Protein AF-A0A916XHM0-F1 (afdb_monomer_lite)

pLDDT: mean 79.59, std 16.49, range [25.75, 98.25]

Secondary structure (DSSP, 8-state):
----B---TTGGGSHHHHHHH-S---TT-TT------B-HHHHHHHHHHHHTT-------TTGGGT-TT-SSHHHHHHHHHHHHHHT-GGG---GGGS-EEEEEETHHHHHHHHHHHHHHHH-TTS-EEEEEEES----HHHHHHHHTTSTTTTHHHHHHHHHHHH-HHHHHHHHHHB-HHHHHHHHHHTTSTHHHHHHHTTT--GGGTBSS-----TT------

Organism: NCBI:txid1755582

InterPro domains:
  IPR005152 Lipase, secreted [PF03583] (40-203)
  IPR005152 Lipase, secreted [PTHR34853] (12-202)
  IPR029058 Alpha/Beta hydrolase fold [G3DSA:3.40.50.1820] (3-158)

Radius of gyration: 18.82 Å; chains: 1; bounding box: 56×32×46 Å

Foldseek 3Di:
DAEDDKDDLDPCSFPVNCVVPPQDDDPVCVLDLRSVDPCVVRVVVCVVCVVVVHDDFHFRLCPPQRLFPHAQSSLVRVLVSLQVVQPPPVVPHPHQCGEDEAEYEDSSLQSQVNVVVCCVPPPVSHNYDYYYYYDHDDDVPVVCVVLAQALQNLVNLVVQLNVCSVDVPSVVVQVVFFDPVLVVLNVSSSGHMDVRSSVVQGRPHVCVTTNDDPDDDPVDPDDDD

Structure (mmCIF, N/CA/C/O backbone):
data_AF-A0A916XHM0-F1
#
_entry.id   AF-A0A916XHM0-F1
#
loop_
_atom_site.group_PDB
_atom_site.id
_atom_site.type_symbol
_atom_site.label_atom_id
_atom_site.label_alt_id
_atom_site.label_comp_id
_atom_site.label_asym_id
_atom_site.label_entity_id
_atom_site.label_seq_id
_atom_site.pdbx_PDB_ins_code
_atom_site.Cartn_x
_atom_site.Cartn_y
_atom_site.Cartn_z
_atom_site.occupancy
_atom_site.B_iso_or_equiv
_atom_site.auth_seq_id
_atom_site.auth_comp_id
_atom_site.auth_asym_id
_atom_site.auth_atom_id
_atom_site.pdbx_PDB_model_num
ATOM 1 N N . MET A 1 1 ? -12.155 -5.151 8.652 1.00 25.75 1 MET A N 1
ATOM 2 C CA . MET A 1 1 ? -11.827 -5.977 7.468 1.00 25.75 1 MET A CA 1
ATOM 3 C C . MET A 1 1 ? -11.293 -5.031 6.404 1.00 25.75 1 MET A C 1
ATOM 5 O O . MET A 1 1 ? -12.079 -4.267 5.860 1.00 25.75 1 MET A O 1
ATOM 9 N N . TRP A 1 2 ? -9.975 -5.001 6.197 1.00 29.70 2 TRP A N 1
ATOM 10 C CA . TRP A 1 2 ? -9.321 -4.185 5.163 1.00 29.70 2 TRP A CA 1
ATOM 11 C C . TRP A 1 2 ? -8.961 -5.059 3.961 1.00 29.70 2 TRP A C 1
ATOM 13 O O . TRP A 1 2 ? -8.650 -6.227 4.135 1.00 29.70 2 TRP A O 1
ATOM 23 N N . PHE A 1 3 ? -9.035 -4.530 2.748 1.00 30.45 3 PHE A N 1
ATOM 24 C CA . PHE A 1 3 ? -8.270 -5.001 1.593 1.00 30.45 3 PHE A CA 1
ATOM 25 C C . PHE A 1 3 ? -7.936 -3.755 0.772 1.00 30.45 3 PHE A C 1
ATOM 27 O O . PHE A 1 3 ? -8.752 -2.836 0.708 1.00 30.45 3 PHE A O 1
ATOM 34 N N . GLU A 1 4 ? -6.729 -3.706 0.213 1.00 39.34 4 GLU A N 1
ATOM 35 C CA . GLU A 1 4 ? -6.215 -2.589 -0.581 1.00 39.34 4 GLU A CA 1
ATOM 36 C C . GLU A 1 4 ? -5.655 -3.117 -1.893 1.00 39.34 4 GLU A C 1
ATOM 38 O O . GLU A 1 4 ? -4.849 -4.045 -1.865 1.00 39.34 4 GLU A O 1
ATOM 43 N N . THR A 1 5 ? -5.935 -2.424 -2.992 1.00 31.98 5 THR A N 1
ATOM 44 C CA . THR A 1 5 ? -4.930 -2.070 -3.993 1.00 31.98 5 THR A CA 1
ATOM 45 C C . THR A 1 5 ? -5.344 -0.764 -4.665 1.00 31.98 5 THR A C 1
ATOM 47 O O . THR A 1 5 ? -6.334 -0.717 -5.369 1.00 31.98 5 THR A O 1
ATOM 50 N N . ASN A 1 6 ? -4.584 0.310 -4.473 1.00 38.28 6 ASN A N 1
ATOM 51 C CA . ASN A 1 6 ? -4.325 1.274 -5.540 1.00 38.28 6 ASN A CA 1
ATOM 52 C C . ASN A 1 6 ? -3.018 1.974 -5.180 1.00 38.28 6 ASN A C 1
ATOM 54 O O . ASN A 1 6 ? -2.948 2.808 -4.278 1.00 38.28 6 ASN A O 1
ATOM 58 N N . THR A 1 7 ? -1.943 1.573 -5.850 1.00 42.94 7 THR A N 1
ATOM 59 C CA . THR A 1 7 ? -0.723 2.366 -5.828 1.00 42.94 7 THR A CA 1
ATOM 60 C C . THR A 1 7 ? -1.006 3.603 -6.665 1.00 42.94 7 THR A C 1
ATOM 62 O O . THR A 1 7 ? -1.478 3.439 -7.793 1.00 42.94 7 THR A O 1
ATOM 65 N N . GLU A 1 8 ? -0.721 4.813 -6.151 1.00 52.03 8 GLU A N 1
ATOM 66 C CA . GLU A 1 8 ? 0.375 5.617 -6.712 1.00 52.03 8 GLU A CA 1
ATOM 67 C C . GLU A 1 8 ? 0.543 7.094 -6.367 1.00 52.03 8 GLU A C 1
ATOM 69 O O . GLU A 1 8 ? -0.411 7.800 -6.094 1.00 52.03 8 GLU A O 1
ATOM 74 N N . SER A 1 9 ? 1.809 7.498 -6.566 1.00 48.88 9 SER A N 1
ATOM 75 C CA . SER A 1 9 ? 2.442 8.657 -7.233 1.00 48.88 9 SER A CA 1
ATOM 76 C C . SER A 1 9 ? 1.716 9.997 -7.480 1.00 48.88 9 SER A C 1
ATOM 78 O O . SER A 1 9 ? 2.380 11.015 -7.680 1.00 48.88 9 SER A O 1
ATOM 80 N N . THR A 1 10 ? 0.386 10.050 -7.416 1.00 56.78 10 THR A N 1
ATOM 81 C CA . THR A 1 10 ? -0.441 11.261 -7.483 1.00 56.78 10 THR A CA 1
ATOM 82 C C . THR A 1 10 ? -1.685 11.063 -6.606 1.00 56.78 10 THR A C 1
ATOM 84 O O . THR A 1 10 ? -2.255 9.977 -6.591 1.00 56.78 10 THR A O 1
ATOM 87 N N . ARG A 1 11 ? -2.178 12.105 -5.906 1.00 66.31 11 ARG A N 1
ATOM 88 C CA . ARG A 1 11 ? -3.365 12.014 -5.008 1.00 66.31 11 ARG A CA 1
ATOM 89 C C . ARG A 1 11 ? -4.581 11.303 -5.619 1.00 66.31 11 ARG A C 1
ATOM 91 O O . ARG A 1 11 ? -5.431 10.821 -4.882 1.00 66.31 11 ARG A O 1
ATOM 98 N N . ILE A 1 12 ? -4.681 11.266 -6.945 1.00 72.88 12 ILE A N 1
ATOM 99 C CA . ILE A 1 12 ? -5.798 10.658 -7.662 1.00 72.88 12 ILE A CA 1
ATOM 100 C C . ILE A 1 12 ? -5.777 9.121 -7.674 1.00 72.88 12 ILE A C 1
ATOM 102 O O . ILE A 1 12 ? -6.799 8.512 -7.973 1.00 72.88 12 ILE A O 1
ATOM 106 N N . CYS A 1 13 ? -4.654 8.489 -7.324 1.00 73.94 13 CYS A N 1
ATOM 107 C CA . CYS A 1 13 ? -4.560 7.037 -7.180 1.00 73.94 13 CYS A CA 1
ATOM 108 C C . CYS A 1 13 ? -4.855 6.567 -5.744 1.00 73.94 13 CYS A C 1
ATOM 110 O O . CYS A 1 13 ? -4.922 5.369 -5.498 1.00 73.94 13 CYS A O 1
ATOM 112 N N . ALA A 1 14 ? -5.042 7.476 -4.782 1.00 75.44 14 ALA A N 1
ATOM 113 C CA . ALA A 1 14 ? -5.310 7.104 -3.396 1.00 75.44 14 ALA A CA 1
ATOM 114 C C . ALA A 1 14 ? -6.662 6.367 -3.250 1.00 75.44 14 ALA A C 1
ATOM 116 O O . ALA A 1 14 ? -7.631 6.726 -3.942 1.00 75.44 14 ALA A O 1
ATOM 117 N N . PRO A 1 15 ? -6.770 5.373 -2.342 1.00 75.12 15 PRO A N 1
ATOM 118 C CA . PRO A 1 15 ? -8.048 4.773 -1.961 1.00 75.12 15 PRO A CA 1
ATOM 119 C C . PRO A 1 15 ? -9.131 5.812 -1.652 1.00 75.12 15 PRO A C 1
ATOM 121 O O . PRO A 1 15 ? -10.230 5.729 -2.203 1.00 75.12 15 PRO A O 1
ATOM 124 N N . THR A 1 16 ? -8.818 6.836 -0.854 1.00 77.19 16 THR A N 1
ATOM 125 C CA . THR A 1 16 ? -9.768 7.909 -0.508 1.00 77.19 16 THR A CA 1
ATOM 126 C C . THR A 1 16 ? -10.314 8.648 -1.733 1.00 77.19 16 THR A C 1
ATOM 128 O O . THR A 1 16 ? -11.519 8.887 -1.822 1.00 77.19 16 THR A O 1
ATOM 131 N N . TYR A 1 17 ? -9.463 8.966 -2.713 1.00 78.12 17 TYR A N 1
ATOM 132 C CA . TYR A 1 17 ? -9.883 9.617 -3.956 1.00 78.12 17 TYR A CA 1
ATOM 133 C C . TYR A 1 17 ? -10.751 8.687 -4.812 1.00 78.12 17 TYR A C 1
ATOM 135 O O . TYR A 1 17 ? -11.816 9.087 -5.287 1.00 78.12 17 TYR A O 1
ATOM 143 N N . SER A 1 18 ? -10.325 7.430 -4.960 1.00 75.44 18 SER A N 1
ATOM 144 C CA . SER A 1 18 ? -11.017 6.416 -5.766 1.00 75.44 18 SER A CA 1
ATOM 145 C C . SER A 1 18 ? -12.416 6.096 -5.224 1.00 75.44 18 SER A C 1
ATOM 147 O O . SER A 1 18 ? -13.342 5.862 -5.998 1.00 75.44 18 SER A O 1
ATOM 149 N N . LEU A 1 19 ? -12.602 6.119 -3.900 1.00 76.81 19 LEU A N 1
ATOM 150 C CA . LEU A 1 19 ? -13.902 5.884 -3.258 1.00 76.81 19 LEU A CA 1
ATOM 151 C C . LEU A 1 19 ? -14.922 6.996 -3.540 1.00 76.81 19 LEU A C 1
ATOM 153 O O . LEU A 1 19 ? -16.116 6.718 -3.625 1.00 76.81 19 LEU A O 1
ATOM 157 N N . VAL A 1 20 ? -14.469 8.244 -3.687 1.00 79.06 20 VAL A N 1
ATOM 158 C CA . VAL A 1 20 ? -15.349 9.405 -3.910 1.00 79.06 20 VAL A CA 1
ATOM 159 C C . VAL A 1 20 ? -15.586 9.659 -5.397 1.00 79.06 20 VAL A C 1
ATOM 161 O O . VAL A 1 20 ? -16.698 9.997 -5.800 1.00 79.06 20 VAL A O 1
ATOM 164 N N . HIS A 1 21 ? -14.549 9.503 -6.219 1.00 75.19 21 HIS A N 1
ATOM 165 C CA . HIS A 1 21 ? -14.575 9.874 -7.635 1.00 75.19 21 HIS A CA 1
ATOM 166 C C . HIS A 1 21 ? -14.701 8.675 -8.587 1.00 75.19 21 HIS A C 1
ATOM 168 O O . HIS A 1 21 ? -14.853 8.869 -9.794 1.00 75.19 21 HIS A O 1
ATOM 174 N N . GLY A 1 22 ? -14.678 7.445 -8.067 1.00 69.56 22 GLY A N 1
ATOM 175 C CA . GLY A 1 22 ? -14.666 6.225 -8.870 1.00 69.56 22 GLY A CA 1
ATOM 176 C C . GLY A 1 22 ? -13.335 6.032 -9.597 1.00 69.56 22 GLY A C 1
ATOM 177 O O . GLY A 1 22 ? -12.289 6.480 -9.133 1.00 69.56 22 GLY A O 1
ATOM 178 N N . ALA A 1 23 ? -13.374 5.357 -10.749 1.00 64.75 23 ALA A N 1
ATOM 179 C CA . ALA A 1 23 ? -12.231 5.252 -11.651 1.00 64.75 23 ALA A CA 1
ATOM 180 C C . ALA A 1 23 ? -12.266 6.417 -12.659 1.00 64.75 23 ALA A C 1
ATOM 182 O O . ALA A 1 23 ? -12.976 6.308 -13.665 1.00 64.75 23 ALA A O 1
ATOM 183 N N . PRO A 1 24 ? -11.558 7.542 -12.431 1.00 61.56 24 PRO A N 1
ATOM 184 C CA . PRO A 1 24 ? -11.460 8.588 -13.437 1.00 61.56 24 PRO A CA 1
ATOM 185 C C . PRO A 1 24 ? -10.756 8.030 -14.677 1.00 61.56 24 PRO A C 1
ATOM 187 O O . PRO A 1 24 ? -9.584 7.657 -14.640 1.00 61.56 24 PRO A O 1
ATOM 190 N N . ILE A 1 25 ? -11.489 7.977 -15.784 1.00 63.44 25 ILE A N 1
ATOM 191 C CA . ILE A 1 25 ? -10.909 7.986 -17.121 1.00 63.44 25 ILE A CA 1
ATOM 192 C C . ILE A 1 25 ? -11.066 9.427 -17.586 1.00 63.44 25 ILE A C 1
ATOM 194 O O . ILE A 1 25 ? -12.192 9.871 -17.806 1.00 63.44 25 ILE A O 1
ATOM 198 N N . ASP A 1 26 ? -9.963 10.169 -17.689 1.00 62.22 26 ASP A N 1
ATOM 199 C CA . ASP A 1 26 ? -9.984 11.499 -18.291 1.00 62.22 26 ASP A CA 1
ATOM 200 C C . ASP A 1 26 ? -9.780 11.370 -19.811 1.00 62.22 26 ASP A C 1
ATOM 202 O O . ASP A 1 26 ? -8.660 11.112 -20.259 1.00 62.22 26 ASP A O 1
ATOM 206 N N . PRO A 1 27 ? -10.828 11.549 -20.637 1.00 58.12 27 PRO A N 1
ATOM 207 C CA . PRO A 1 27 ? -10.687 11.487 -22.087 1.00 58.12 27 PRO A CA 1
ATOM 208 C C . PRO A 1 27 ? -9.811 12.619 -22.657 1.00 58.12 27 PRO A C 1
ATOM 210 O O . PRO A 1 27 ? -9.356 12.501 -23.794 1.00 58.12 27 PRO A O 1
ATOM 213 N N . ALA A 1 28 ? -9.560 13.697 -21.901 1.00 60.88 28 ALA A N 1
ATOM 214 C CA . ALA A 1 28 ? -8.657 14.783 -22.287 1.00 60.88 28 ALA A CA 1
ATOM 215 C C . ALA A 1 28 ? -7.182 14.493 -21.950 1.00 60.88 28 ALA A C 1
ATOM 217 O O . ALA A 1 28 ? -6.296 15.138 -22.514 1.00 60.88 28 ALA A O 1
ATOM 218 N N . SER A 1 29 ? -6.909 13.494 -21.102 1.00 61.12 29 SER A N 1
ATOM 219 C CA . SER A 1 29 ? -5.564 12.995 -20.800 1.00 61.12 29 SER A CA 1
ATOM 220 C C . SER A 1 29 ? -5.451 11.506 -21.161 1.00 61.12 29 SER A C 1
ATOM 222 O O . SER A 1 29 ? -5.401 10.642 -20.283 1.00 61.12 29 SER A O 1
ATOM 224 N N . PRO A 1 30 ? -5.377 11.158 -22.463 1.00 58.47 30 PRO A N 1
ATOM 225 C CA . PRO A 1 30 ? -5.302 9.762 -22.911 1.00 58.47 30 PRO A CA 1
ATOM 226 C C . PRO A 1 30 ? -4.034 9.028 -22.438 1.00 58.47 30 PRO A C 1
ATOM 228 O O . PRO A 1 30 ? -3.965 7.806 -22.529 1.00 58.47 30 PRO A O 1
ATOM 231 N N . ALA A 1 31 ? -3.040 9.762 -21.925 1.00 60.56 31 ALA A N 1
ATOM 232 C CA . ALA A 1 31 ? -1.839 9.215 -21.301 1.00 60.56 31 ALA A CA 1
ATOM 233 C C . ALA A 1 31 ? -2.019 8.870 -19.806 1.00 60.56 31 ALA A C 1
ATOM 235 O O . ALA A 1 31 ? -1.080 8.359 -19.207 1.00 60.56 31 ALA A O 1
ATOM 236 N N . GLY A 1 32 ? -3.189 9.114 -19.200 1.00 63.78 32 GLY A N 1
ATOM 237 C CA . GLY A 1 32 ? -3.493 8.785 -17.802 1.00 63.78 32 GLY A CA 1
ATOM 238 C C . GLY A 1 32 ? -3.488 9.986 -16.834 1.00 63.78 32 GLY A C 1
ATOM 239 O O . GLY A 1 32 ? -3.445 11.134 -17.287 1.00 63.78 32 GLY A O 1
ATOM 240 N N . PRO A 1 33 ? -3.559 9.738 -15.508 1.00 62.66 33 PRO A N 1
ATOM 241 C CA . PRO A 1 33 ? -3.445 8.419 -14.887 1.00 62.66 33 PRO A CA 1
ATOM 242 C C . PRO A 1 33 ? -4.719 7.582 -15.046 1.00 62.66 33 PRO A C 1
ATOM 244 O O . PRO A 1 33 ? -5.810 8.008 -14.673 1.00 62.66 33 PRO A O 1
ATOM 247 N N . LEU A 1 34 ? -4.586 6.374 -15.591 1.00 65.31 34 LEU A N 1
ATOM 248 C CA . LEU A 1 34 ? -5.649 5.378 -15.587 1.00 65.31 34 LEU A CA 1
ATOM 249 C C . LEU A 1 34 ? -5.635 4.704 -14.222 1.00 65.31 34 LEU A C 1
ATOM 251 O O . LEU A 1 34 ? -4.819 3.827 -13.954 1.00 65.31 34 LEU A O 1
ATOM 255 N N . THR A 1 35 ? -6.556 5.122 -13.360 1.00 60.28 35 THR A N 1
ATOM 256 C CA . THR A 1 35 ? -6.685 4.557 -12.012 1.00 60.28 35 THR A CA 1
ATOM 257 C C . THR A 1 35 ? -6.965 3.062 -12.027 1.00 60.28 35 THR A C 1
ATOM 259 O O . THR A 1 35 ? -6.532 2.401 -11.092 1.00 60.28 35 THR A O 1
ATOM 262 N N . PHE A 1 36 ? -7.649 2.549 -13.074 1.00 56.56 36 PHE A N 1
ATOM 263 C CA . PHE A 1 36 ? -8.092 1.148 -13.223 1.00 56.56 36 PHE A CA 1
ATOM 264 C C . PHE A 1 36 ? -8.372 0.543 -11.867 1.00 56.56 36 PHE A C 1
ATOM 266 O O . PHE A 1 36 ? -7.663 -0.329 -11.369 1.00 56.56 36 PHE A O 1
ATOM 273 N N . ALA A 1 37 ? -9.348 1.169 -11.234 1.00 53.88 37 ALA A N 1
ATOM 274 C CA . ALA A 1 37 ? -9.455 1.087 -9.816 1.00 53.88 37 ALA A CA 1
ATOM 275 C C . ALA A 1 37 ? -9.699 -0.395 -9.456 1.00 53.88 37 ALA A C 1
ATOM 277 O O . ALA A 1 37 ? -10.629 -1.030 -9.967 1.00 53.88 37 ALA A O 1
ATOM 278 N N . VAL A 1 38 ? -8.902 -0.908 -8.522 1.00 56.66 38 VAL A N 1
ATOM 279 C CA . VAL A 1 38 ? -9.285 -2.058 -7.706 1.00 56.66 38 VAL A CA 1
ATOM 280 C C . VAL A 1 38 ? -9.932 -1.516 -6.416 1.00 56.66 38 VAL A C 1
ATOM 282 O O . VAL A 1 38 ? -9.305 -1.469 -5.372 1.00 56.66 38 VAL A O 1
ATOM 285 N N . PRO A 1 39 ? -11.144 -0.926 -6.479 1.00 63.34 39 PRO A N 1
ATOM 286 C CA . PRO A 1 39 ? -11.974 -0.790 -5.305 1.00 63.34 39 PRO A CA 1
ATOM 287 C C . PRO A 1 39 ? -13.230 -1.625 -5.469 1.00 63.34 39 PRO A C 1
ATOM 289 O O . PRO A 1 39 ? -14.004 -1.694 -4.534 1.00 63.34 39 PRO A O 1
ATOM 292 N N . ALA A 1 40 ? -13.494 -2.264 -6.615 1.00 66.44 40 ALA A N 1
ATOM 293 C CA . ALA A 1 40 ? -14.686 -3.101 -6.741 1.00 66.44 40 ALA A CA 1
ATOM 294 C C . ALA A 1 40 ? -14.652 -4.264 -5.732 1.00 66.44 40 ALA A C 1
ATOM 296 O O . ALA A 1 40 ? -15.642 -4.505 -5.046 1.00 66.44 40 ALA A O 1
ATOM 297 N N . ALA A 1 41 ? -13.506 -4.936 -5.581 1.00 72.94 41 ALA A N 1
ATOM 298 C CA . ALA A 1 41 ? -13.352 -6.016 -4.609 1.00 72.94 41 ALA A CA 1
ATOM 299 C C . ALA A 1 41 ? -13.338 -5.486 -3.161 1.00 72.94 41 ALA A C 1
ATOM 301 O O . ALA A 1 41 ? -13.956 -6.062 -2.267 1.00 72.94 41 ALA A O 1
ATOM 302 N N . GLU A 1 42 ? -12.693 -4.349 -2.939 1.00 74.19 42 GLU A N 1
ATOM 303 C CA . GLU A 1 42 ? -12.485 -3.698 -1.651 1.00 74.19 42 GLU A CA 1
ATOM 304 C C . GLU A 1 42 ? -13.789 -3.093 -1.131 1.00 74.19 42 GLU A C 1
ATOM 306 O O . GLU A 1 42 ? -14.116 -3.255 0.039 1.00 74.19 42 GLU A O 1
ATOM 311 N N . VAL A 1 43 ? -14.588 -2.478 -2.006 1.00 77.88 43 VAL A N 1
ATOM 312 C CA . VAL A 1 43 ? -15.945 -1.997 -1.720 1.00 77.88 43 VAL A CA 1
ATOM 313 C C . VAL A 1 43 ? -16.866 -3.174 -1.436 1.00 77.88 43 VAL A C 1
ATOM 315 O O . VAL A 1 43 ? -17.660 -3.089 -0.504 1.00 77.88 43 VAL A O 1
ATOM 318 N N . MET A 1 44 ? -16.759 -4.288 -2.170 1.00 81.25 44 MET A N 1
ATOM 319 C CA . MET A 1 44 ? -17.540 -5.493 -1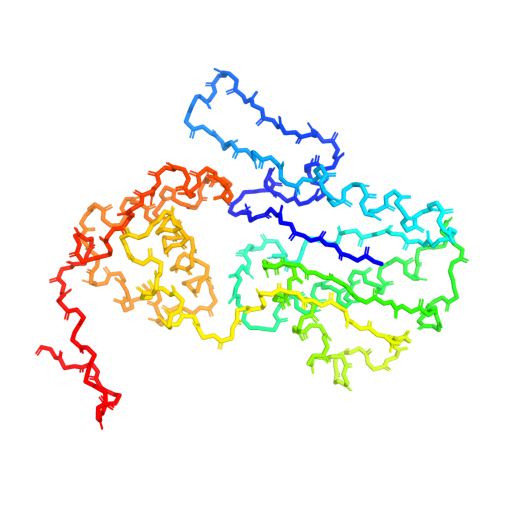.858 1.00 81.25 44 MET A CA 1
ATOM 320 C C . MET A 1 44 ? -17.221 -6.031 -0.459 1.00 81.25 44 MET A C 1
ATOM 322 O O . MET A 1 44 ? -18.136 -6.408 0.274 1.00 81.25 44 MET A O 1
ATOM 326 N N . LEU A 1 45 ? -15.950 -6.035 -0.058 1.00 80.00 45 LEU A N 1
ATOM 327 C CA . LEU A 1 45 ? -15.557 -6.476 1.279 1.00 80.00 45 LEU A CA 1
ATOM 328 C C . LEU A 1 45 ? -15.884 -5.460 2.371 1.00 80.00 45 LEU A C 1
ATOM 330 O O . LEU A 1 45 ? -16.331 -5.851 3.449 1.00 80.00 45 LEU A O 1
ATOM 334 N N . ALA A 1 46 ? -15.737 -4.168 2.093 1.00 83.62 46 ALA A N 1
ATOM 335 C CA . ALA A 1 46 ? -16.181 -3.112 2.988 1.00 83.62 46 ALA A CA 1
ATOM 336 C C . ALA A 1 46 ? -17.694 -3.201 3.221 1.00 83.62 46 ALA A C 1
ATOM 338 O O . ALA A 1 46 ? -18.146 -3.174 4.361 1.00 83.62 46 ALA A O 1
ATOM 339 N N . ALA A 1 47 ? -18.474 -3.408 2.158 1.00 87.00 47 ALA A N 1
ATOM 340 C CA . ALA A 1 47 ? -19.911 -3.620 2.243 1.00 87.00 47 ALA A CA 1
ATOM 341 C C . ALA A 1 47 ? -20.264 -4.879 3.047 1.00 87.00 47 ALA A C 1
ATOM 343 O O . ALA A 1 47 ? -21.229 -4.855 3.805 1.00 87.00 47 ALA A O 1
ATOM 344 N N . ALA A 1 48 ? -19.487 -5.962 2.928 1.00 88.00 48 ALA A N 1
ATOM 345 C CA . ALA A 1 48 ? -19.671 -7.151 3.757 1.00 88.00 48 ALA A CA 1
ATOM 346 C C . ALA A 1 48 ? -19.422 -6.850 5.246 1.00 88.00 48 ALA A C 1
ATOM 348 O O . ALA A 1 48 ? -20.273 -7.166 6.071 1.00 88.00 48 ALA A O 1
ATOM 349 N N . GLY A 1 49 ? -18.322 -6.167 5.579 1.00 86.75 49 GLY A N 1
ATOM 350 C CA . GLY A 1 49 ? -18.024 -5.765 6.957 1.00 86.75 49 GLY A CA 1
ATOM 351 C C . GLY A 1 49 ? -19.082 -4.834 7.558 1.00 86.75 49 GLY A C 1
ATOM 352 O O . GLY A 1 49 ? -19.485 -5.022 8.704 1.00 86.75 49 GLY A O 1
ATOM 353 N N . LEU A 1 50 ? -19.582 -3.878 6.768 1.00 90.12 50 LEU A N 1
ATOM 354 C CA . LEU A 1 50 ? -20.681 -2.991 7.163 1.00 90.12 50 LEU A CA 1
ATOM 355 C C . LEU A 1 50 ? -21.995 -3.764 7.357 1.00 90.12 50 LEU A C 1
ATOM 357 O O . LEU A 1 50 ? -22.724 -3.515 8.315 1.00 90.12 50 LEU A O 1
ATOM 361 N N . ARG A 1 51 ? -22.300 -4.724 6.473 1.00 92.94 51 ARG A N 1
ATOM 362 C CA . ARG A 1 51 ? -23.494 -5.581 6.576 1.00 92.94 51 ARG A CA 1
ATOM 363 C C . ARG A 1 51 ? -23.482 -6.438 7.840 1.00 92.94 51 ARG A C 1
ATOM 365 O O . ARG A 1 51 ? -24.543 -6.663 8.416 1.00 92.94 51 ARG A O 1
ATOM 372 N N . ASP A 1 52 ? -22.307 -6.873 8.276 1.00 89.88 52 ASP A N 1
ATOM 373 C CA . ASP A 1 52 ? -22.132 -7.660 9.499 1.00 89.88 52 ASP A CA 1
ATOM 374 C C . ASP A 1 52 ? -22.139 -6.781 10.772 1.00 89.88 52 ASP A C 1
ATOM 376 O O . ASP A 1 52 ? -21.928 -7.277 11.878 1.00 89.88 52 ASP A O 1
ATOM 380 N N . GLY A 1 53 ? -22.414 -5.475 10.634 1.00 88.94 53 GLY A N 1
ATOM 381 C CA . GLY A 1 53 ? -22.545 -4.523 11.740 1.00 88.94 53 GLY A CA 1
ATOM 382 C C . GLY A 1 53 ? -21.223 -3.921 12.219 1.00 88.94 53 GLY A C 1
ATOM 383 O O . GLY A 1 53 ? -21.195 -3.276 13.264 1.00 88.94 53 GLY A O 1
ATOM 384 N N . GLY A 1 54 ? -20.128 -4.138 11.487 1.00 88.50 54 GLY A N 1
ATOM 385 C CA . GLY A 1 54 ? -18.820 -3.568 11.798 1.00 88.50 54 GLY A CA 1
ATOM 386 C C . GLY A 1 54 ? -18.606 -2.181 11.191 1.00 88.50 54 GLY A C 1
ATOM 387 O O . GLY A 1 54 ? -19.289 -1.778 10.252 1.00 88.50 54 GLY A O 1
ATOM 388 N N . SER A 1 55 ? -17.587 -1.477 11.685 1.00 90.94 55 SER A N 1
ATOM 389 C CA . SER A 1 55 ? -17.093 -0.234 11.080 1.00 90.94 55 SER A CA 1
ATOM 390 C C . SER A 1 55 ? -15.942 -0.511 10.112 1.00 90.94 55 SER A C 1
ATOM 392 O O . SER A 1 55 ? -15.096 -1.378 10.353 1.00 90.94 55 SER A O 1
ATOM 394 N N . VAL A 1 56 ? -15.912 0.242 9.009 1.00 88.19 56 VAL A N 1
ATOM 395 C CA . VAL A 1 56 ? -14.914 0.148 7.934 1.00 88.19 56 VAL A CA 1
ATOM 396 C C . VAL A 1 56 ? -14.395 1.564 7.596 1.00 88.19 56 VAL A C 1
ATOM 398 O O . VAL A 1 56 ? -15.092 2.552 7.761 1.00 88.19 56 VAL A O 1
ATOM 401 N N . ALA A 1 57 ? -13.142 1.657 7.185 1.00 86.81 57 ALA A N 1
ATOM 402 C CA . ALA A 1 57 ? -12.206 2.779 7.176 1.00 86.81 57 ALA A CA 1
ATOM 403 C C . ALA A 1 57 ? -10.904 2.443 6.416 1.00 86.81 57 ALA A C 1
ATOM 405 O O . ALA A 1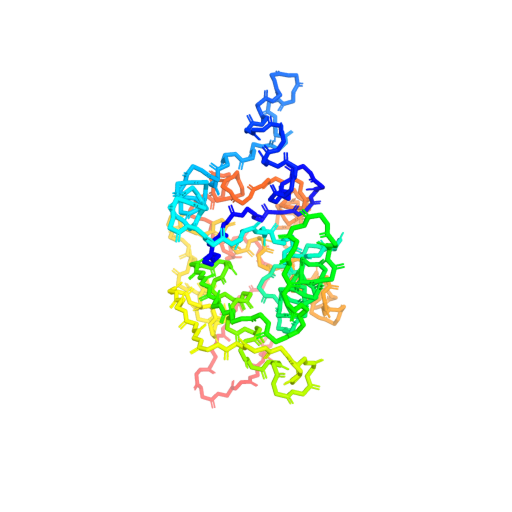 57 ? -9.930 1.979 6.989 1.00 86.81 57 ALA A O 1
ATOM 406 N N . LEU A 1 58 ? -10.889 2.638 5.108 1.00 83.88 58 LEU A N 1
ATOM 407 C CA . LEU A 1 58 ? -9.779 2.236 4.245 1.00 83.88 58 LEU A CA 1
ATOM 408 C C . LEU A 1 58 ? -8.723 3.360 4.246 1.00 83.88 58 LEU A C 1
ATOM 410 O O . LEU A 1 58 ? -8.975 4.380 3.600 1.00 83.88 58 LEU A O 1
ATOM 414 N N . PRO A 1 59 ? -7.608 3.258 4.999 1.00 80.69 59 PRO A N 1
ATOM 415 C CA . PRO A 1 59 ? -6.629 4.334 5.058 1.00 80.69 59 PRO A CA 1
ATOM 416 C C . PRO A 1 59 ? -5.784 4.365 3.781 1.00 80.69 59 PRO A C 1
ATOM 418 O O . PRO A 1 59 ? -5.559 3.346 3.136 1.00 80.69 59 PRO A O 1
ATOM 421 N N . ASP A 1 60 ? -5.240 5.531 3.447 1.00 82.31 60 ASP A N 1
ATOM 422 C CA . ASP A 1 60 ? -4.224 5.638 2.402 1.00 82.31 60 ASP A CA 1
ATOM 423 C C . ASP A 1 60 ? -2.865 5.175 2.971 1.00 82.31 60 ASP A C 1
ATOM 425 O O . ASP A 1 60 ? -2.050 5.994 3.400 1.00 82.31 60 ASP A O 1
ATOM 429 N N . HIS A 1 61 ? -2.607 3.861 3.017 1.00 75.75 61 HIS A N 1
ATOM 430 C CA . HIS A 1 61 ? -1.380 3.282 3.604 1.00 75.75 61 HIS A CA 1
ATOM 431 C C . HIS A 1 61 ? -0.073 3.771 2.957 1.00 75.75 61 HIS A C 1
ATOM 433 O O . HIS A 1 61 ? 0.962 3.832 3.616 1.00 75.75 61 HIS A O 1
ATOM 439 N N . GLY A 1 62 ? -0.103 4.171 1.681 1.00 71.75 62 GLY A N 1
ATOM 440 C CA . GLY A 1 62 ? 1.034 4.823 1.021 1.00 71.75 62 GLY A CA 1
ATOM 441 C C . GLY A 1 62 ? 1.399 6.186 1.631 1.00 71.75 62 GLY A C 1
ATOM 442 O O . GLY A 1 62 ? 2.473 6.719 1.338 1.00 71.75 62 GLY A O 1
ATOM 443 N N . SER A 1 63 ? 0.542 6.736 2.500 1.00 66.19 63 SER A N 1
ATOM 444 C CA . SER A 1 63 ? 0.630 8.081 3.068 1.00 66.19 63 SER A CA 1
ATOM 445 C C . SER A 1 63 ? 0.735 9.163 1.978 1.00 66.19 63 SER A C 1
ATOM 447 O O . SER A 1 63 ? 0.505 8.917 0.798 1.00 66.19 63 SER A O 1
ATOM 449 N N . LEU A 1 64 ? 1.088 10.393 2.357 1.00 64.25 64 LEU A N 1
ATOM 450 C CA . LEU A 1 64 ? 1.162 11.545 1.448 1.00 64.25 64 LEU A CA 1
ATOM 451 C C . LEU A 1 64 ? 2.291 11.459 0.407 1.00 64.25 64 LEU A C 1
ATOM 453 O O . LEU A 1 64 ? 2.310 12.260 -0.524 1.00 64.25 64 LEU A O 1
ATOM 457 N N . ASN A 1 65 ? 3.241 10.539 0.593 1.00 67.81 65 ASN A N 1
ATOM 458 C CA . ASN A 1 65 ? 4.455 10.433 -0.218 1.00 67.81 65 ASN A CA 1
ATOM 459 C C . ASN A 1 65 ? 4.517 9.140 -1.049 1.00 67.81 65 ASN A C 1
ATOM 461 O O . ASN A 1 65 ? 5.542 8.876 -1.673 1.00 67.81 65 ASN A O 1
ATOM 465 N N . ASP A 1 66 ? 3.457 8.332 -1.076 1.00 66.75 66 ASP A N 1
ATOM 466 C CA . ASP A 1 66 ? 3.347 7.068 -1.824 1.00 66.75 66 ASP A CA 1
ATOM 467 C C . ASP A 1 66 ? 4.500 6.091 -1.551 1.00 66.75 66 ASP A C 1
ATOM 469 O O . ASP A 1 66 ? 5.227 5.640 -2.446 1.00 66.75 66 ASP A O 1
ATOM 473 N N . ARG A 1 67 ? 4.653 5.769 -0.271 1.00 71.75 67 ARG A N 1
ATOM 474 C CA . ARG A 1 67 ? 5.618 4.820 0.288 1.00 71.75 67 ARG A CA 1
ATOM 475 C C . ARG A 1 67 ? 5.179 3.369 0.076 1.00 71.75 67 ARG A C 1
ATOM 477 O O . ARG A 1 67 ? 4.971 2.603 1.010 1.00 71.75 67 ARG A O 1
ATOM 484 N N . PHE A 1 68 ? 4.963 3.010 -1.185 1.00 70.31 68 PHE A N 1
ATOM 485 C CA . PHE A 1 68 ? 4.554 1.664 -1.583 1.00 70.31 68 PHE A CA 1
ATOM 486 C C . PHE A 1 68 ? 5.716 0.666 -1.444 1.00 70.31 68 PHE A C 1
ATOM 488 O O . PHE A 1 68 ? 6.836 0.974 -1.837 1.00 70.31 68 PHE A O 1
ATOM 495 N N . LEU A 1 69 ? 5.447 -0.530 -0.906 1.00 72.88 69 LEU A N 1
ATOM 496 C CA . LEU A 1 69 ? 6.445 -1.587 -0.646 1.00 72.88 69 LEU A CA 1
ATOM 497 C C . LEU A 1 69 ? 7.602 -1.189 0.282 1.00 72.88 69 LEU A C 1
ATOM 499 O O . LEU A 1 69 ? 8.600 -1.906 0.347 1.00 72.88 69 LEU A O 1
ATOM 503 N N . THR A 1 70 ? 7.501 -0.071 1.004 1.00 76.69 70 THR A N 1
ATOM 504 C CA . THR A 1 70 ? 8.560 0.329 1.931 1.00 76.69 70 THR A CA 1
ATOM 505 C C . THR A 1 70 ? 8.293 -0.219 3.333 1.00 76.69 70 THR A C 1
ATOM 507 O O . THR A 1 70 ? 7.134 -0.389 3.729 1.00 76.69 70 THR A O 1
ATOM 510 N N . PRO A 1 71 ? 9.352 -0.573 4.080 1.00 81.38 71 PRO A N 1
ATOM 511 C CA . PRO A 1 71 ? 9.197 -1.163 5.398 1.00 81.38 71 PRO A CA 1
ATOM 512 C C . PRO A 1 71 ? 8.787 -0.097 6.407 1.00 81.38 71 PRO A C 1
ATOM 514 O O . PRO A 1 71 ? 9.397 0.965 6.404 1.00 81.38 71 PRO A O 1
ATOM 517 N N . HIS A 1 72 ? 7.846 -0.408 7.303 1.00 88.38 72 HIS A N 1
ATOM 518 C CA . HIS A 1 72 ? 7.336 0.411 8.420 1.00 88.38 72 HIS A CA 1
ATOM 519 C C . HIS A 1 72 ? 6.215 1.439 8.117 1.00 88.38 72 HIS A C 1
ATOM 521 O O . HIS A 1 72 ? 5.117 1.241 8.646 1.00 88.38 72 HIS A O 1
ATOM 527 N N . PRO A 1 73 ? 6.378 2.516 7.305 1.00 87.31 73 PRO A N 1
ATOM 528 C CA . PRO A 1 73 ? 5.349 3.547 7.136 1.00 87.31 73 PRO A CA 1
ATOM 529 C C . PRO A 1 73 ? 3.952 3.052 6.747 1.00 87.31 73 PRO A C 1
ATOM 531 O O . PRO A 1 73 ? 2.996 3.594 7.303 1.00 87.31 73 PRO A O 1
ATOM 534 N N . PRO A 1 74 ? 3.787 2.032 5.879 1.00 86.44 74 PRO A N 1
ATOM 535 C CA . PRO A 1 74 ? 2.466 1.464 5.616 1.00 86.44 74 PRO A CA 1
ATOM 536 C C . PRO A 1 74 ? 1.778 0.911 6.870 1.00 86.44 74 PRO A C 1
ATOM 538 O O . PRO A 1 74 ? 0.572 1.083 7.041 1.00 86.44 74 PRO A O 1
ATOM 541 N N . GLY A 1 75 ? 2.548 0.303 7.778 1.00 91.00 75 GLY A N 1
ATOM 542 C CA . GLY A 1 75 ? 2.052 -0.173 9.067 1.00 91.00 75 GLY A CA 1
ATOM 543 C C . GLY A 1 75 ? 1.603 0.974 9.970 1.00 91.00 75 GLY A C 1
ATOM 544 O O . GLY A 1 75 ? 0.499 0.931 10.509 1.00 91.00 75 GLY A O 1
ATOM 545 N N . TYR A 1 76 ? 2.402 2.040 10.074 1.00 92.31 76 TYR A N 1
ATOM 546 C CA . TYR A 1 76 ? 2.031 3.234 10.846 1.00 92.31 76 TYR A CA 1
ATOM 547 C C . TYR A 1 76 ? 0.765 3.894 10.311 1.00 92.31 76 TYR A C 1
ATOM 549 O O . TYR A 1 76 ? -0.142 4.189 11.082 1.00 92.31 76 TYR A O 1
ATOM 557 N N . ALA A 1 77 ? 0.661 4.057 8.991 1.00 88.94 77 ALA A N 1
ATOM 558 C CA . ALA A 1 77 ? -0.521 4.629 8.360 1.00 88.94 77 ALA A CA 1
ATOM 559 C C . ALA A 1 77 ? -1.785 3.794 8.635 1.00 88.94 77 ALA A C 1
ATOM 561 O O . ALA A 1 77 ? -2.847 4.355 8.908 1.00 88.94 77 ALA A O 1
ATOM 562 N N . ALA A 1 78 ? -1.677 2.462 8.622 1.00 90.56 78 ALA A N 1
ATOM 563 C CA . ALA A 1 78 ? -2.787 1.580 8.966 1.00 90.56 78 ALA A CA 1
ATOM 564 C C . ALA A 1 78 ? -3.191 1.690 10.451 1.00 90.56 78 ALA A C 1
ATOM 566 O O . ALA A 1 78 ? -4.380 1.805 10.759 1.00 90.56 78 ALA A O 1
ATOM 567 N N . LEU A 1 79 ? -2.221 1.695 11.373 1.00 94.50 79 LEU A N 1
ATOM 568 C CA . LEU A 1 79 ? -2.465 1.817 12.818 1.00 94.50 79 LEU A CA 1
ATOM 569 C C . LEU A 1 79 ? -3.051 3.190 13.187 1.00 94.50 79 LEU A C 1
ATOM 571 O O . LEU A 1 79 ? -4.023 3.269 13.940 1.00 94.50 79 LEU A O 1
ATOM 575 N N . ASP A 1 80 ? -2.531 4.269 12.605 1.00 94.12 80 ASP A N 1
ATOM 576 C CA . ASP A 1 80 ? -3.072 5.617 12.790 1.00 94.12 80 ASP A CA 1
ATOM 577 C C . ASP A 1 80 ? -4.452 5.778 12.146 1.00 94.12 80 ASP A C 1
ATOM 579 O O . ASP A 1 80 ? -5.310 6.468 12.696 1.00 94.12 80 ASP A O 1
ATOM 583 N N . GLY A 1 81 ? -4.721 5.084 11.037 1.00 91.38 81 GLY A N 1
ATOM 584 C CA . GLY A 1 81 ? -6.065 4.980 10.468 1.00 91.38 81 GLY A CA 1
ATOM 585 C C . GLY A 1 81 ? -7.063 4.370 11.456 1.00 91.38 81 GLY A C 1
ATOM 586 O O . GLY A 1 81 ? -8.161 4.899 11.638 1.00 91.38 81 GLY A O 1
ATOM 587 N N . ILE A 1 82 ? -6.670 3.308 12.169 1.00 93.75 82 ILE A N 1
ATOM 588 C CA . ILE A 1 82 ? -7.498 2.711 13.229 1.00 93.75 82 ILE A CA 1
ATOM 589 C C . ILE A 1 82 ? -7.720 3.715 14.367 1.00 93.75 82 ILE A C 1
ATOM 591 O O . ILE A 1 82 ? -8.860 3.887 14.807 1.00 93.75 82 ILE A O 1
ATOM 595 N N . ARG A 1 83 ? -6.676 4.419 14.822 1.00 95.06 83 ARG A N 1
ATOM 596 C CA . ARG A 1 83 ? -6.804 5.476 15.845 1.00 95.06 83 ARG A CA 1
ATOM 597 C C . ARG A 1 83 ? -7.776 6.570 15.415 1.00 95.06 83 ARG A C 1
ATOM 599 O O . ARG A 1 83 ? -8.641 6.967 16.194 1.00 95.06 83 ARG A O 1
ATOM 606 N N . ALA A 1 84 ? -7.670 7.039 14.175 1.00 93.19 84 ALA A N 1
ATOM 607 C CA . ALA A 1 84 ? -8.535 8.085 13.644 1.00 93.19 84 ALA A CA 1
ATOM 608 C C . ALA A 1 84 ? -10.012 7.668 13.675 1.00 93.19 84 ALA A C 1
ATOM 610 O O . ALA A 1 84 ? -10.868 8.443 14.081 1.00 93.19 84 ALA A O 1
ATOM 611 N N . VAL A 1 85 ? -10.311 6.425 13.306 1.00 91.81 85 VAL A N 1
ATOM 612 C CA . VAL A 1 85 ? -11.691 5.922 13.217 1.00 91.81 85 VAL A CA 1
ATOM 613 C C . VAL A 1 85 ? -12.269 5.635 14.588 1.00 91.81 85 VAL A C 1
ATOM 615 O O . VAL A 1 85 ? -13.413 5.978 14.867 1.00 91.81 85 VAL A O 1
ATOM 618 N N . THR A 1 86 ? -11.471 5.025 15.458 1.00 92.88 86 THR A N 1
ATOM 619 C CA . THR A 1 86 ? -11.886 4.715 16.827 1.00 92.88 86 THR A 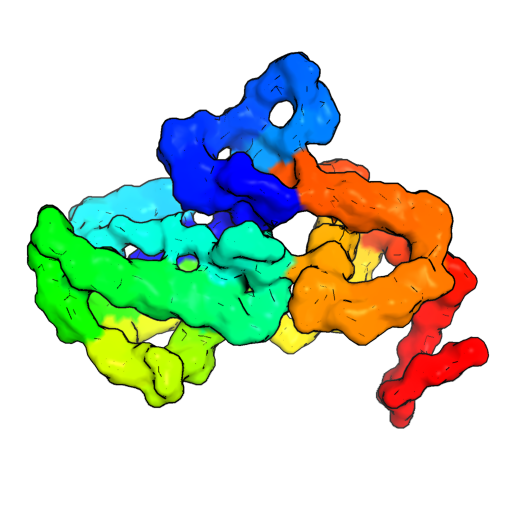CA 1
ATOM 620 C C . THR A 1 86 ? -12.060 5.963 17.690 1.00 92.88 86 THR A C 1
ATOM 622 O O . THR A 1 86 ? -12.857 5.936 18.621 1.00 92.88 86 THR A O 1
ATOM 625 N N . SER A 1 87 ? -11.381 7.067 17.364 1.00 94.06 87 SER A N 1
ATOM 626 C CA . SER A 1 87 ? -11.577 8.379 18.004 1.00 94.06 87 SER A CA 1
ATOM 627 C C . SER A 1 87 ? -12.635 9.261 17.327 1.00 94.06 87 SER A C 1
ATOM 629 O O . SER A 1 87 ? -12.921 10.359 17.808 1.00 94.06 87 SER A O 1
ATOM 631 N N . PHE A 1 88 ? -13.241 8.815 16.223 1.00 94.19 88 PHE A N 1
ATOM 632 C CA . PHE A 1 88 ? -14.237 9.597 15.502 1.00 94.19 88 PHE A CA 1
ATOM 633 C C . PHE A 1 88 ? -15.634 9.403 16.112 1.00 94.19 88 PHE A C 1
ATOM 635 O O . PHE A 1 88 ? -16.368 8.481 15.754 1.00 94.19 88 PHE A O 1
ATOM 642 N N . GLU A 1 89 ? -16.000 10.320 17.016 1.00 93.50 89 GLU A N 1
ATOM 643 C CA . GLU A 1 89 ? -17.270 10.349 17.770 1.00 93.50 89 GLU A CA 1
ATOM 644 C C . GLU A 1 89 ? -18.522 9.941 16.965 1.00 93.50 89 GLU A C 1
ATOM 646 O O . GLU A 1 89 ? -19.288 9.110 17.453 1.00 93.50 89 GLU A O 1
ATOM 651 N N . PRO A 1 90 ? -18.753 10.419 15.721 1.00 94.44 90 PRO A N 1
ATOM 652 C CA . PRO A 1 90 ? -19.957 10.064 14.964 1.00 94.44 90 PRO A CA 1
ATOM 653 C C . PRO A 1 90 ? -20.130 8.571 14.650 1.00 94.44 90 PRO A C 1
ATOM 655 O O . PRO A 1 90 ? -21.240 8.163 14.317 1.00 94.44 90 PRO A O 1
ATOM 658 N N . VAL A 1 91 ? -19.070 7.758 14.727 1.00 88.38 91 VAL A N 1
ATOM 659 C CA . VAL A 1 91 ? -19.148 6.300 14.506 1.00 88.38 91 VAL A CA 1
ATOM 660 C C . VAL A 1 91 ? -19.520 5.559 15.798 1.00 88.38 91 VAL A C 1
ATOM 662 O O . VAL A 1 91 ? -19.991 4.428 15.729 1.00 88.38 91 VAL A O 1
ATOM 665 N N . GLY A 1 92 ? -19.371 6.188 16.972 1.00 92.62 92 GLY A N 1
ATOM 666 C CA . GLY A 1 92 ? -19.801 5.623 18.256 1.00 92.62 92 GLY A CA 1
ATOM 667 C C . GLY A 1 92 ? -19.011 4.387 18.702 1.00 92.62 92 GLY A C 1
ATOM 668 O O . GLY A 1 92 ? -19.593 3.456 19.257 1.00 92.62 92 GLY A O 1
ATOM 669 N N . LEU A 1 93 ? -17.704 4.352 18.423 1.00 93.50 93 LEU A N 1
ATOM 670 C CA . LEU A 1 93 ? -16.803 3.261 18.812 1.00 93.50 93 LEU A CA 1
ATOM 671 C C . LEU A 1 93 ? -16.234 3.455 20.225 1.00 93.50 93 LEU A C 1
ATOM 673 O O . LEU A 1 93 ? -16.125 4.575 20.715 1.00 93.50 93 LEU A O 1
ATOM 677 N N . ASP A 1 94 ? -15.806 2.363 20.861 1.00 94.50 94 ASP A N 1
ATOM 678 C CA . ASP A 1 94 ? -15.225 2.352 22.215 1.00 94.50 94 ASP A CA 1
ATOM 679 C C . ASP A 1 94 ? -13.723 2.697 22.203 1.00 94.50 94 ASP A C 1
ATOM 681 O O . ASP A 1 94 ? -12.884 1.994 22.773 1.00 94.50 94 ASP A O 1
ATOM 685 N N . GLY A 1 95 ? -13.346 3.733 21.447 1.00 94.31 95 GLY A N 1
ATOM 686 C CA . GLY A 1 95 ? -11.954 4.160 21.320 1.00 94.31 95 GLY A CA 1
ATOM 687 C C . GLY A 1 95 ? -11.000 3.001 21.002 1.00 94.31 95 GLY A C 1
ATOM 688 O O . GLY A 1 95 ? -11.330 2.071 20.258 1.00 94.31 95 GLY A O 1
ATOM 689 N N . ALA A 1 96 ? -9.820 3.022 21.623 1.00 93.44 96 ALA A N 1
ATOM 690 C CA . ALA A 1 96 ? -8.791 1.994 21.455 1.00 93.44 96 ALA A CA 1
ATOM 691 C C . ALA A 1 96 ? -9.219 0.582 21.921 1.00 93.44 96 ALA A C 1
ATOM 693 O O . ALA A 1 96 ? -8.649 -0.411 21.464 1.00 93.44 96 ALA A O 1
ATOM 694 N N . ALA A 1 97 ? -10.245 0.467 22.778 1.00 95.00 97 ALA A N 1
ATOM 695 C CA . ALA A 1 97 ? -10.780 -0.819 23.230 1.00 95.00 97 ALA A CA 1
ATOM 696 C C . ALA A 1 97 ? -11.627 -1.528 22.156 1.00 95.00 97 ALA A C 1
ATOM 698 O O . ALA A 1 97 ? -11.883 -2.734 22.260 1.00 95.00 97 ALA A O 1
ATOM 699 N N . THR A 1 98 ? -12.003 -0.821 21.085 1.00 95.50 98 THR A N 1
ATOM 700 C CA . THR A 1 98 ? -12.718 -1.381 19.932 1.00 95.50 98 THR A CA 1
ATOM 701 C C . THR A 1 98 ? -11.991 -2.599 19.367 1.00 95.50 98 THR A C 1
ATOM 703 O O . THR A 1 98 ? -10.850 -2.517 18.909 1.00 95.50 98 THR A O 1
ATOM 706 N N . THR A 1 99 ? -12.671 -3.749 19.364 1.00 95.19 99 THR A N 1
ATOM 707 C CA . THR A 1 99 ? -12.112 -4.985 18.802 1.00 95.19 99 THR A CA 1
ATOM 708 C C . THR A 1 99 ? -11.872 -4.812 17.308 1.00 95.19 99 THR A C 1
ATOM 710 O O . THR A 1 99 ? -12.807 -4.604 16.539 1.00 95.19 99 THR A O 1
ATOM 713 N N . THR A 1 100 ? -10.609 -4.921 16.906 1.00 94.38 100 THR A N 1
ATOM 714 C CA . THR A 1 100 ? -10.159 -4.617 15.549 1.00 94.38 100 THR A CA 1
ATOM 715 C C . THR A 1 100 ? -9.553 -5.851 14.887 1.00 94.38 100 THR A C 1
ATOM 717 O O . THR A 1 100 ? -8.876 -6.654 15.532 1.00 94.38 100 THR A O 1
ATOM 720 N N . ALA A 1 101 ? -9.780 -5.997 13.582 1.00 92.94 101 ALA A N 1
ATOM 721 C CA . ALA A 1 101 ? -9.125 -7.002 12.754 1.00 92.94 101 ALA A CA 1
ATOM 722 C C . ALA A 1 101 ? -8.572 -6.373 11.472 1.00 92.94 101 ALA A C 1
ATOM 724 O O . ALA A 1 101 ? -9.261 -5.596 10.797 1.00 92.94 101 ALA A O 1
ATOM 725 N N . LEU A 1 102 ? -7.339 -6.747 11.140 1.00 92.00 102 LEU A N 1
ATOM 726 C CA . LEU A 1 102 ? -6.636 -6.327 9.933 1.00 92.00 102 LEU A CA 1
ATOM 727 C C . LEU A 1 102 ? -6.886 -7.316 8.800 1.00 92.00 102 LEU A C 1
ATOM 729 O O . LEU A 1 102 ? -7.059 -8.512 9.037 1.00 92.00 102 LEU A O 1
ATOM 733 N N . SER A 1 103 ? -6.883 -6.834 7.562 1.00 87.44 103 SER A N 1
ATOM 734 C CA . SER A 1 103 ? -6.884 -7.734 6.419 1.00 87.44 103 SER A CA 1
ATOM 735 C C . SER A 1 103 ? -6.222 -7.089 5.195 1.00 87.44 103 SER A C 1
ATOM 737 O O . SER A 1 103 ? -6.156 -5.870 5.104 1.00 87.44 103 SER A O 1
ATOM 739 N N . GLY A 1 104 ? -5.697 -7.859 4.246 1.00 83.81 104 GLY A N 1
ATOM 740 C CA . GLY A 1 104 ? -5.055 -7.250 3.079 1.00 83.81 104 GLY A CA 1
ATOM 741 C C . GLY A 1 104 ? -4.535 -8.230 2.043 1.00 83.81 104 GLY A C 1
ATOM 742 O O . GLY A 1 104 ? -4.225 -9.374 2.350 1.00 83.81 104 GLY A O 1
ATOM 743 N N . TYR A 1 105 ? -4.412 -7.796 0.793 1.00 84.12 105 TYR A N 1
ATOM 744 C CA . TYR A 1 105 ? -3.813 -8.597 -0.273 1.00 84.12 105 TYR A CA 1
ATOM 745 C C . TYR A 1 105 ? -2.797 -7.758 -1.038 1.00 84.12 105 TYR A C 1
ATOM 747 O O . TYR A 1 105 ? -3.011 -6.561 -1.206 1.00 84.12 105 TYR A O 1
ATOM 755 N N . SER A 1 106 ? -1.706 -8.367 -1.507 1.00 83.38 106 SER A N 1
ATOM 756 C CA . SER A 1 106 ? -0.670 -7.673 -2.282 1.00 83.38 106 SER A CA 1
ATOM 757 C C . SER A 1 106 ? -0.153 -6.421 -1.542 1.00 83.38 106 SER A C 1
ATOM 759 O O . SER A 1 106 ? 0.377 -6.552 -0.441 1.00 83.38 106 SER A O 1
ATOM 761 N N . GLY A 1 107 ? -0.349 -5.205 -2.067 1.00 79.00 107 GLY A N 1
ATOM 762 C CA . GLY A 1 107 ? 0.006 -3.959 -1.368 1.00 79.00 107 GLY A CA 1
ATOM 763 C C . GLY A 1 107 ? -0.607 -3.844 0.034 1.00 79.00 107 GLY A C 1
ATOM 764 O O . GLY A 1 107 ? 0.100 -3.534 0.991 1.00 79.00 107 GLY A O 1
ATOM 765 N N . GLY A 1 108 ? -1.877 -4.230 0.195 1.00 81.31 108 GLY A N 1
ATOM 766 C CA . GLY A 1 108 ? -2.514 -4.239 1.513 1.00 81.31 108 GLY A CA 1
ATOM 767 C C . GLY A 1 108 ? -2.049 -5.347 2.438 1.00 81.31 108 GLY A C 1
ATOM 768 O O . GLY A 1 108 ? -2.189 -5.228 3.657 1.00 81.31 108 GLY A O 1
ATOM 769 N N . ALA A 1 109 ? -1.460 -6.414 1.893 1.00 87.25 109 ALA A N 1
ATOM 770 C CA . ALA A 1 109 ? -0.784 -7.404 2.717 1.00 87.25 109 ALA A CA 1
ATOM 771 C C . ALA A 1 109 ? 0.511 -6.845 3.305 1.00 87.25 109 ALA A C 1
ATOM 773 O O . ALA A 1 109 ? 0.788 -7.138 4.459 1.00 87.25 109 ALA A O 1
ATOM 774 N N . VAL A 1 110 ? 1.234 -5.990 2.571 1.00 86.44 110 VAL A N 1
ATOM 775 C CA . VAL A 1 110 ? 2.405 -5.266 3.093 1.00 86.44 110 VAL A CA 1
ATOM 776 C C . VAL A 1 110 ? 2.000 -4.297 4.202 1.00 86.44 110 VAL A C 1
ATOM 778 O O . VAL A 1 110 ? 2.608 -4.302 5.269 1.00 86.44 110 VAL A O 1
ATOM 781 N N . ALA A 1 111 ? 0.941 -3.507 4.003 1.00 87.69 111 ALA A N 1
ATOM 782 C CA . ALA A 1 111 ? 0.435 -2.620 5.051 1.00 87.69 111 ALA A CA 1
ATOM 783 C C . ALA A 1 111 ? -0.017 -3.400 6.295 1.00 87.69 111 ALA A C 1
ATOM 785 O O . ALA A 1 111 ? 0.367 -3.067 7.415 1.00 87.69 111 ALA A O 1
ATOM 786 N N . SER A 1 112 ? -0.781 -4.480 6.101 1.00 91.19 112 SER A N 1
ATOM 787 C CA . SER A 1 112 ? -1.276 -5.312 7.201 1.00 91.19 112 SER A CA 1
ATOM 788 C C . SER A 1 112 ? -0.162 -6.053 7.933 1.00 91.19 112 SER A C 1
ATOM 790 O O . SER A 1 112 ? -0.210 -6.132 9.158 1.00 91.19 112 SER A O 1
ATOM 792 N N . SER A 1 113 ? 0.833 -6.588 7.219 1.00 92.94 113 SER A N 1
ATOM 793 C CA . SER A 1 113 ? 1.961 -7.278 7.846 1.00 92.94 113 SER A CA 1
ATOM 794 C C . SER A 1 113 ? 2.795 -6.303 8.667 1.00 92.94 113 SER A C 1
ATOM 796 O O . SER A 1 113 ? 3.061 -6.578 9.830 1.00 92.94 113 SER A O 1
ATOM 798 N N . TRP A 1 114 ? 3.119 -5.124 8.125 1.00 93.25 114 TRP A N 1
ATOM 799 C CA . TRP A 1 114 ? 3.836 -4.100 8.888 1.00 93.25 114 TRP A CA 1
ATOM 800 C C . TRP A 1 114 ? 3.016 -3.562 10.057 1.00 93.25 114 TRP A C 1
ATOM 802 O O . TRP A 1 114 ? 3.575 -3.320 11.115 1.00 93.25 114 TRP A O 1
ATOM 812 N N . ALA A 1 115 ? 1.696 -3.427 9.930 1.00 94.12 115 ALA A N 1
ATOM 813 C CA . ALA A 1 115 ? 0.858 -3.041 11.062 1.00 94.12 115 ALA A CA 1
ATOM 814 C C . ALA A 1 115 ? 0.925 -4.069 12.202 1.00 94.12 115 ALA A C 1
ATOM 816 O O . ALA A 1 115 ? 0.950 -3.676 13.364 1.00 94.12 115 ALA A O 1
ATOM 817 N N . VAL A 1 116 ? 0.981 -5.369 11.887 1.00 95.75 116 VAL A N 1
ATOM 818 C CA . VAL A 1 116 ? 1.162 -6.431 12.892 1.00 95.75 116 VAL A CA 1
ATOM 819 C C . VAL A 1 116 ? 2.544 -6.359 13.542 1.00 95.75 116 VAL A C 1
ATOM 821 O O . VAL A 1 116 ? 2.625 -6.444 14.764 1.00 95.75 116 VAL A O 1
ATOM 824 N N . GLU A 1 117 ? 3.605 -6.176 12.754 1.00 95.81 117 GLU A N 1
ATOM 825 C CA . GLU A 1 117 ? 4.982 -6.072 13.267 1.00 95.81 117 GLU A CA 1
ATOM 826 C C . GLU A 1 117 ? 5.182 -4.826 14.148 1.00 95.81 117 GLU A C 1
ATOM 828 O O . GLU A 1 117 ? 5.815 -4.897 15.200 1.00 95.81 117 GLU A O 1
ATOM 833 N N . GLU A 1 118 ? 4.599 -3.688 13.762 1.00 97.12 118 GLU A N 1
ATOM 834 C CA . GLU A 1 118 ? 4.737 -2.418 14.485 1.00 97.12 118 GLU A CA 1
ATOM 835 C C . GLU A 1 118 ? 3.784 -2.285 15.681 1.00 97.12 118 GLU A C 1
ATOM 837 O O . GLU A 1 118 ? 4.029 -1.482 16.582 1.00 97.12 118 GLU A O 1
ATOM 842 N N . HIS A 1 119 ? 2.687 -3.049 15.723 1.00 97.69 119 HIS A N 1
ATOM 843 C CA . HIS A 1 119 ? 1.653 -2.922 16.757 1.00 97.69 119 HIS A CA 1
ATOM 844 C C . HIS A 1 119 ? 2.197 -2.952 18.200 1.00 97.69 119 HIS A C 1
ATOM 846 O O . HIS A 1 119 ? 1.840 -2.041 18.953 1.00 97.69 119 HIS A O 1
ATOM 852 N N . PRO A 1 120 ? 3.086 -3.887 18.605 1.00 98.06 120 PRO A N 1
ATOM 853 C CA . PRO A 1 120 ? 3.534 -3.996 19.997 1.00 98.06 120 PRO A CA 1
ATOM 854 C C . PRO A 1 120 ? 4.293 -2.775 20.527 1.00 98.06 120 PRO A C 1
ATOM 856 O O . PRO A 1 120 ? 4.347 -2.568 21.739 1.00 98.06 120 PRO A O 1
ATOM 859 N N . THR A 1 121 ? 4.913 -1.988 19.647 1.00 98.19 121 THR A N 1
ATOM 860 C CA . THR A 1 121 ? 5.767 -0.851 20.024 1.00 98.19 121 THR A CA 1
ATOM 861 C C . THR A 1 121 ? 5.149 0.488 19.647 1.00 98.19 121 THR A C 1
ATOM 863 O O . THR A 1 121 ? 5.280 1.451 20.401 1.00 98.19 121 THR A O 1
ATOM 866 N N . TYR A 1 122 ? 4.463 0.560 18.507 1.00 98.25 122 TYR A N 1
ATOM 867 C CA . TYR A 1 122 ? 3.928 1.800 17.959 1.00 98.25 122 TYR A CA 1
ATOM 868 C C . TYR A 1 122 ? 2.502 2.105 18.421 1.00 98.25 122 TYR A C 1
ATOM 870 O O . TYR A 1 122 ? 2.173 3.269 18.664 1.00 98.25 122 TYR A O 1
ATOM 878 N N . ALA A 1 123 ? 1.648 1.081 18.528 1.00 97.94 123 ALA A N 1
ATOM 879 C CA . ALA A 1 123 ? 0.241 1.238 18.903 1.00 97.94 123 ALA A CA 1
ATOM 880 C C . ALA A 1 123 ? -0.282 0.124 19.833 1.00 97.94 123 ALA A C 1
ATOM 882 O O . ALA A 1 123 ? -1.331 -0.468 19.550 1.00 97.94 123 ALA A O 1
ATOM 883 N N . PRO A 1 124 ? 0.418 -0.171 20.950 1.00 98.06 124 PRO A N 1
ATOM 884 C CA . PRO A 1 124 ? 0.073 -1.286 21.833 1.00 98.06 124 PRO A CA 1
ATOM 885 C C . PRO A 1 124 ? -1.300 -1.139 22.502 1.00 98.06 124 PRO A C 1
ATOM 887 O O . PRO A 1 124 ? -1.852 -2.115 23.005 1.00 98.06 124 PRO A O 1
ATOM 890 N N . GLU A 1 125 ? -1.858 0.070 22.530 1.00 98.06 125 GLU A N 1
ATOM 891 C CA . GLU A 1 125 ? -3.180 0.355 23.078 1.00 98.06 125 GLU A CA 1
ATOM 892 C C . GLU A 1 125 ? -4.332 -0.166 22.210 1.00 98.06 125 GLU A C 1
ATOM 894 O O . GLU A 1 125 ? -5.439 -0.343 22.718 1.00 98.06 125 GLU A O 1
ATOM 899 N N . LEU A 1 126 ? -4.101 -0.406 20.913 1.00 96.81 126 LEU A N 1
ATOM 900 C CA . LEU A 1 126 ? -5.146 -0.846 19.993 1.00 96.81 126 LEU A CA 1
ATOM 901 C C . LEU A 1 126 ? -5.502 -2.316 20.223 1.00 96.81 126 LEU A C 1
ATOM 903 O O . LEU A 1 126 ? -4.643 -3.198 20.187 1.00 96.81 126 LEU A O 1
ATOM 907 N N . ASN A 1 127 ? -6.793 -2.603 20.378 1.00 96.81 127 ASN A N 1
ATOM 908 C CA . ASN A 1 127 ? -7.303 -3.953 20.602 1.00 96.81 127 ASN A CA 1
ATOM 909 C C . ASN A 1 127 ? -7.400 -4.784 19.298 1.00 96.81 127 ASN A C 1
ATOM 911 O O . ASN A 1 127 ? -8.490 -5.146 18.842 1.00 96.81 127 ASN A O 1
ATOM 915 N N . ILE A 1 128 ? -6.252 -5.092 18.685 1.00 95.69 128 ILE A N 1
ATOM 916 C CA . ILE A 1 128 ? -6.157 -5.908 17.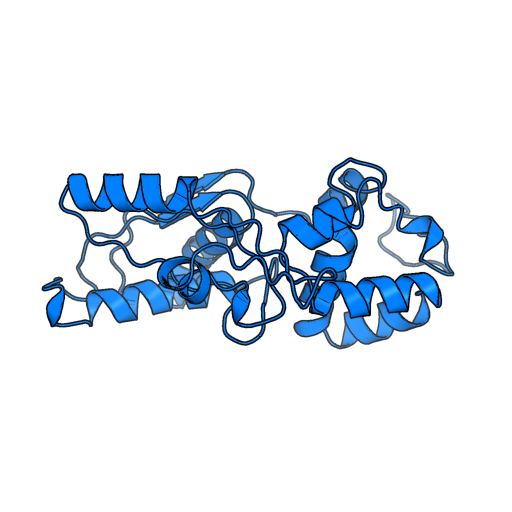464 1.00 95.69 128 ILE A CA 1
ATOM 917 C C . ILE A 1 128 ? -6.205 -7.399 17.828 1.00 95.69 128 ILE A C 1
ATOM 919 O O . ILE A 1 128 ? -5.348 -7.906 18.545 1.00 95.69 128 ILE A O 1
ATOM 923 N N . ARG A 1 129 ? -7.223 -8.121 17.339 1.00 95.38 129 ARG A N 1
ATOM 924 C CA . ARG A 1 129 ? -7.475 -9.540 17.677 1.00 95.38 129 ARG A CA 1
ATOM 925 C C . ARG A 1 129 ? -7.127 -10.530 16.577 1.00 95.38 129 ARG A C 1
ATOM 927 O O . ARG A 1 129 ? -7.126 -11.733 16.826 1.00 95.38 129 ARG A O 1
ATOM 934 N N . GLY A 1 130 ? -6.849 -10.048 15.375 1.00 92.94 130 GLY A N 1
ATOM 935 C CA . GLY A 1 130 ? -6.476 -10.902 14.261 1.00 92.94 130 GLY A CA 1
ATOM 936 C C . GLY A 1 130 ? -6.082 -10.110 13.028 1.00 92.94 130 GLY A C 1
ATOM 937 O O . GLY A 1 130 ? -6.471 -8.952 12.859 1.00 92.94 130 GLY A O 1
ATOM 938 N N . ALA A 1 131 ? -5.318 -10.765 12.164 1.00 93.38 131 ALA A N 1
ATOM 939 C CA . ALA A 1 131 ? -4.918 -10.252 10.869 1.00 93.38 131 ALA A CA 1
ATOM 940 C C . ALA A 1 131 ? -5.003 -11.374 9.830 1.00 93.38 131 ALA A C 1
ATOM 942 O O . ALA A 1 131 ? -4.562 -12.494 10.090 1.00 93.38 131 ALA A O 1
ATOM 943 N N . THR A 1 132 ? -5.567 -11.083 8.660 1.00 91.38 132 THR A N 1
ATOM 944 C CA . THR A 1 132 ? -5.605 -12.014 7.523 1.00 91.38 132 THR A CA 1
ATOM 945 C C . THR A 1 132 ? -5.036 -11.344 6.289 1.00 91.38 132 THR A C 1
ATOM 947 O O . THR A 1 132 ? -5.671 -10.459 5.727 1.00 91.38 132 THR A O 1
ATOM 950 N N . PHE A 1 133 ? -3.862 -11.758 5.827 1.00 89.94 133 PHE A N 1
ATOM 951 C CA . PHE A 1 133 ? -3.276 -11.162 4.632 1.00 89.94 133 PHE A CA 1
ATOM 952 C C . PHE A 1 133 ? -2.649 -12.182 3.686 1.00 89.94 133 PHE A C 1
ATOM 954 O O . PHE A 1 133 ? -2.203 -13.246 4.112 1.00 89.94 133 PHE A O 1
ATOM 961 N N . GLY A 1 134 ? -2.656 -11.868 2.389 1.00 86.44 134 GLY A N 1
ATOM 962 C CA . GLY A 1 134 ? -2.204 -12.762 1.322 1.00 86.44 134 GLY A CA 1
ATOM 963 C C . GLY A 1 134 ? -1.244 -12.091 0.345 1.00 86.44 134 GLY A C 1
ATOM 964 O O . GLY A 1 134 ? -1.427 -10.932 -0.014 1.00 86.44 134 GLY A O 1
ATOM 965 N N . ALA A 1 135 ? -0.238 -12.844 -0.102 1.00 85.06 135 ALA A N 1
ATOM 966 C CA . ALA A 1 135 ? 0.855 -12.348 -0.941 1.00 85.06 135 ALA A CA 1
ATOM 967 C C . ALA A 1 135 ? 1.563 -11.095 -0.365 1.00 85.06 135 ALA A C 1
ATOM 969 O O . ALA A 1 135 ? 1.676 -10.094 -1.077 1.00 85.06 135 ALA A O 1
ATOM 970 N N . PRO A 1 136 ? 2.006 -11.111 0.914 1.00 84.69 136 PRO A N 1
ATOM 971 C CA . PRO A 1 136 ? 2.880 -10.056 1.415 1.00 84.69 136 PRO A CA 1
ATOM 972 C C . PRO A 1 136 ? 4.209 -10.076 0.648 1.00 84.69 136 PRO A C 1
ATOM 974 O O . PRO A 1 136 ? 4.690 -11.140 0.255 1.00 84.69 136 PRO A O 1
ATOM 977 N N . GLU A 1 137 ? 4.809 -8.905 0.459 1.00 83.62 137 GLU A N 1
ATOM 978 C CA . GLU A 1 137 ? 6.147 -8.780 -0.115 1.00 83.62 137 GLU A CA 1
ATOM 979 C C . GLU A 1 137 ? 7.192 -8.885 1.000 1.00 83.62 137 GLU A C 1
ATOM 981 O O . GLU A 1 137 ? 7.308 -7.984 1.831 1.00 83.62 137 GLU A O 1
ATOM 986 N N . SER A 1 138 ? 7.933 -9.992 1.029 1.00 83.44 138 SER A N 1
ATOM 987 C CA . SER A 1 138 ? 8.986 -10.242 2.022 1.00 83.44 138 SER A CA 1
ATOM 988 C C . SER A 1 138 ? 10.399 -10.193 1.440 1.00 83.44 138 SER A C 1
ATOM 990 O O . SER A 1 138 ? 11.354 -10.068 2.200 1.00 83.44 138 SER A O 1
ATOM 992 N N . ASP A 1 139 ? 10.547 -10.320 0.117 1.00 86.94 139 ASP A N 1
ATOM 993 C CA . ASP A 1 139 ? 11.841 -10.333 -0.568 1.00 86.94 139 ASP A CA 1
ATOM 994 C C . ASP A 1 139 ? 11.721 -9.589 -1.899 1.00 86.94 139 ASP A C 1
ATOM 996 O O . ASP A 1 139 ? 11.499 -10.162 -2.969 1.00 86.94 139 ASP A O 1
ATOM 1000 N N . VAL A 1 140 ? 11.898 -8.271 -1.810 1.00 84.00 140 VAL A N 1
ATOM 1001 C CA . VAL A 1 140 ? 11.774 -7.376 -2.959 1.00 84.00 140 VAL A CA 1
ATOM 1002 C C . VAL A 1 140 ? 12.770 -7.742 -4.063 1.00 84.00 140 VAL A C 1
ATOM 1004 O O . VAL A 1 140 ? 12.443 -7.625 -5.242 1.00 84.00 140 VAL A O 1
ATOM 1007 N N . GLU A 1 141 ? 13.971 -8.219 -3.725 1.00 85.38 141 GLU A N 1
ATOM 1008 C CA . GLU A 1 141 ? 14.964 -8.609 -4.727 1.00 85.38 141 GLU A CA 1
ATOM 1009 C C . GLU A 1 141 ? 14.501 -9.842 -5.514 1.00 85.38 141 GLU A C 1
ATOM 1011 O O . GLU A 1 141 ? 14.522 -9.836 -6.751 1.00 85.38 141 GLU A O 1
ATOM 1016 N N . ALA A 1 142 ? 14.058 -10.891 -4.817 1.00 86.94 142 ALA A N 1
ATOM 1017 C CA . ALA A 1 142 ? 13.524 -12.090 -5.452 1.00 86.94 142 ALA A CA 1
ATOM 1018 C C . ALA A 1 142 ? 12.281 -11.776 -6.297 1.00 86.94 142 ALA A C 1
ATOM 1020 O O . ALA A 1 142 ? 12.172 -12.255 -7.431 1.00 86.94 142 ALA A O 1
ATOM 1021 N N . SER A 1 143 ? 11.389 -10.921 -5.797 1.00 87.12 143 SER A N 1
ATOM 1022 C CA . SER A 1 143 ? 10.178 -10.503 -6.505 1.00 87.12 143 SER A CA 1
ATOM 1023 C C . SER A 1 143 ? 10.489 -9.705 -7.772 1.00 87.12 143 SER A C 1
ATOM 1025 O O . SER A 1 143 ? 9.921 -9.991 -8.828 1.00 87.12 143 SER A O 1
ATOM 1027 N N . LEU A 1 144 ? 11.459 -8.782 -7.736 1.00 87.44 144 LEU A N 1
ATOM 1028 C CA . LEU A 1 144 ? 11.914 -8.052 -8.927 1.00 87.44 144 LEU A CA 1
ATOM 1029 C C . LEU A 1 144 ? 12.530 -8.989 -9.976 1.00 87.44 144 LEU A C 1
ATOM 1031 O O . LEU A 1 144 ? 12.244 -8.855 -11.168 1.00 87.44 144 LEU A O 1
ATOM 1035 N N . LYS A 1 145 ? 13.336 -9.970 -9.552 1.00 87.44 145 LYS A N 1
ATOM 1036 C CA . LYS A 1 145 ? 13.894 -10.993 -10.454 1.00 87.44 145 LYS A CA 1
ATOM 1037 C C . LYS A 1 145 ? 12.803 -11.860 -11.073 1.00 87.44 145 LYS A C 1
ATOM 1039 O O . LYS A 1 145 ? 12.850 -12.119 -12.272 1.00 87.44 145 LYS A O 1
ATOM 1044 N N . SER A 1 146 ? 11.821 -12.282 -10.278 1.00 87.94 146 SER A N 1
ATOM 1045 C CA . SER A 1 146 ? 10.701 -13.101 -10.749 1.00 87.94 146 SER A CA 1
ATOM 1046 C C . SER A 1 146 ? 9.765 -12.334 -11.686 1.00 87.94 146 SER A C 1
ATOM 1048 O O . SER A 1 146 ? 9.185 -12.933 -12.589 1.00 87.94 146 SER A O 1
ATOM 1050 N N . ALA A 1 147 ? 9.588 -11.030 -11.470 1.00 88.19 147 ALA A N 1
ATOM 1051 C CA . ALA A 1 147 ? 8.750 -10.182 -12.311 1.00 88.19 147 ALA A CA 1
ATOM 1052 C C . ALA A 1 147 ? 9.418 -9.839 -13.650 1.00 88.19 147 ALA A C 1
ATOM 1054 O O . ALA A 1 147 ? 8.722 -9.518 -14.616 1.00 88.19 147 ALA A O 1
ATOM 1055 N N . ASN A 1 148 ? 10.750 -9.905 -13.731 1.00 90.50 148 ASN A N 1
ATOM 1056 C CA . ASN A 1 148 ? 11.483 -9.535 -14.934 1.00 90.50 148 ASN A CA 1
ATOM 1057 C C . ASN A 1 148 ? 11.042 -10.384 -16.127 1.00 90.50 148 ASN A C 1
ATOM 1059 O O . ASN A 1 148 ? 11.005 -11.610 -16.043 1.00 90.50 148 ASN A O 1
ATOM 1063 N N . THR A 1 149 ? 10.715 -9.741 -17.248 1.00 90.25 149 THR A N 1
ATOM 1064 C CA . THR A 1 149 ? 10.156 -10.359 -18.467 1.00 90.25 149 THR A CA 1
ATOM 1065 C C . THR A 1 149 ? 8.812 -11.079 -18.292 1.00 90.25 149 THR A C 1
ATOM 1067 O O . THR A 1 149 ? 8.282 -11.625 -19.258 1.00 90.25 149 THR A O 1
ATOM 1070 N N . ALA A 1 150 ? 8.213 -11.058 -17.098 1.00 89.25 150 ALA A N 1
ATOM 1071 C CA . ALA A 1 150 ? 6.890 -11.611 -16.842 1.00 89.25 150 ALA A CA 1
ATOM 1072 C C . ALA A 1 150 ? 5.793 -10.571 -17.123 1.00 89.25 150 ALA A C 1
ATOM 1074 O O . ALA A 1 150 ? 6.052 -9.379 -17.297 1.00 89.25 150 ALA A O 1
ATOM 1075 N N . LEU A 1 151 ? 4.530 -11.009 -17.122 1.00 85.75 151 LEU A N 1
ATOM 1076 C CA . LEU A 1 151 ? 3.381 -10.109 -17.306 1.00 85.75 151 LEU A CA 1
ATOM 1077 C C . LEU A 1 151 ? 3.333 -8.985 -16.256 1.00 85.75 151 LEU A C 1
ATOM 1079 O O . LEU A 1 151 ? 2.879 -7.886 -16.556 1.00 85.75 151 LEU A O 1
ATOM 1083 N N . LEU A 1 152 ? 3.848 -9.249 -15.052 1.00 84.38 152 LEU A N 1
ATOM 1084 C CA . LEU A 1 152 ? 3.926 -8.291 -13.948 1.00 84.38 152 LEU A CA 1
ATOM 1085 C C . LEU A 1 152 ? 5.229 -7.472 -13.932 1.00 84.38 152 LEU A C 1
ATOM 1087 O O . LEU A 1 152 ? 5.491 -6.773 -12.957 1.00 84.38 152 LEU A O 1
ATOM 1091 N N . GLY A 1 153 ? 6.039 -7.512 -14.998 1.00 84.44 153 GLY A N 1
ATOM 1092 C CA . GLY A 1 153 ? 7.296 -6.757 -15.084 1.00 84.44 153 GLY A CA 1
ATOM 1093 C C . GLY A 1 153 ? 7.126 -5.251 -14.862 1.00 84.44 153 GLY A C 1
ATOM 1094 O O . GLY A 1 153 ? 8.027 -4.600 -14.336 1.00 84.44 153 GLY A O 1
ATOM 1095 N N . GLY A 1 154 ? 5.947 -4.700 -15.155 1.00 83.50 154 GLY A N 1
ATOM 1096 C CA . GLY A 1 154 ? 5.644 -3.294 -14.905 1.00 83.50 154 GLY A CA 1
ATOM 1097 C C . GLY A 1 154 ? 5.571 -2.884 -13.434 1.00 83.50 154 GLY A C 1
ATOM 1098 O O . GLY A 1 154 ? 5.520 -1.691 -13.155 1.00 83.50 154 GLY A O 1
ATOM 1099 N N . LEU A 1 155 ? 5.644 -3.830 -12.491 1.00 84.44 155 LEU A N 1
ATOM 1100 C CA . LEU A 1 155 ? 5.866 -3.522 -11.076 1.00 84.44 155 LEU A CA 1
ATOM 1101 C C . LEU A 1 155 ? 7.299 -3.034 -10.806 1.00 84.44 155 LEU A C 1
ATOM 1103 O O . LEU A 1 155 ? 7.506 -2.262 -9.876 1.00 84.44 155 LEU A O 1
ATOM 1107 N N . ILE A 1 156 ? 8.284 -3.414 -11.630 1.00 88.31 156 ILE A N 1
ATOM 1108 C CA . ILE A 1 156 ? 9.700 -3.077 -11.407 1.00 88.31 156 ILE A CA 1
ATOM 1109 C C . ILE A 1 156 ? 9.936 -1.552 -11.372 1.00 88.31 156 ILE A C 1
ATOM 1111 O O . ILE A 1 156 ? 10.517 -1.072 -10.393 1.00 88.31 156 ILE A O 1
ATOM 1115 N N . PRO A 1 157 ? 9.475 -0.748 -12.356 1.00 86.25 157 PRO A N 1
ATOM 1116 C CA . PRO A 1 157 ? 9.628 0.709 -12.303 1.00 86.25 157 PRO A CA 1
ATOM 1117 C C . PRO A 1 157 ? 8.934 1.372 -11.104 1.00 86.25 157 PRO A C 1
ATOM 1119 O O . PRO A 1 157 ? 9.455 2.357 -10.569 1.00 86.25 157 PRO A O 1
ATOM 1122 N N . ILE A 1 158 ? 7.784 0.836 -10.671 1.00 82.69 158 ILE A N 1
ATOM 1123 C CA . ILE A 1 158 ? 7.044 1.331 -9.500 1.00 82.69 158 ILE A CA 1
ATOM 1124 C C . ILE A 1 158 ? 7.873 1.085 -8.241 1.00 82.69 158 ILE A C 1
ATOM 1126 O O . ILE A 1 158 ? 8.144 2.017 -7.491 1.00 82.69 158 ILE A O 1
ATOM 1130 N N . THR A 1 159 ? 8.346 -0.145 -8.048 1.00 83.56 159 THR A N 1
ATOM 1131 C CA . THR A 1 159 ? 9.144 -0.531 -6.882 1.00 83.56 159 THR A CA 1
ATOM 1132 C C . THR A 1 159 ? 10.433 0.283 -6.781 1.00 83.56 159 THR A C 1
ATOM 1134 O O . THR A 1 159 ? 10.734 0.813 -5.714 1.00 83.56 159 THR A O 1
ATOM 1137 N N . ILE A 1 160 ? 11.171 0.464 -7.886 1.00 84.81 160 ILE A N 1
ATOM 1138 C CA . ILE A 1 160 ? 12.390 1.295 -7.903 1.00 84.81 160 ILE A CA 1
ATOM 1139 C C . ILE A 1 160 ? 12.069 2.738 -7.499 1.00 84.81 160 ILE A C 1
ATOM 1141 O O . ILE A 1 160 ? 12.791 3.343 -6.707 1.00 84.81 160 ILE A O 1
ATOM 1145 N N . THR A 1 161 ? 10.971 3.287 -8.022 1.00 81.56 161 THR A N 1
ATOM 1146 C CA . THR A 1 161 ? 10.514 4.634 -7.672 1.00 81.56 161 THR A CA 1
ATOM 1147 C C . THR A 1 161 ? 10.197 4.748 -6.185 1.00 81.56 161 THR A C 1
ATOM 1149 O O . THR A 1 161 ? 10.602 5.725 -5.556 1.00 81.56 161 THR A O 1
ATOM 1152 N N . SER A 1 162 ? 9.487 3.774 -5.619 1.00 79.06 162 SER A N 1
ATOM 1153 C CA . SER A 1 162 ? 9.060 3.811 -4.223 1.00 79.06 162 SER A CA 1
ATOM 1154 C C . SER A 1 162 ? 10.217 3.620 -3.244 1.00 79.06 162 SER A C 1
ATOM 1156 O O . SER A 1 162 ? 10.332 4.400 -2.303 1.00 79.06 162 SER A O 1
ATOM 1158 N N . ILE A 1 163 ? 11.134 2.681 -3.501 1.00 81.31 163 ILE A N 1
ATOM 1159 C CA . ILE A 1 163 ? 12.353 2.524 -2.687 1.00 81.31 163 ILE A CA 1
ATOM 1160 C C . ILE A 1 163 ? 13.200 3.797 -2.756 1.00 81.31 163 ILE A C 1
ATOM 1162 O O . ILE A 1 163 ? 13.683 4.273 -1.731 1.00 81.31 163 ILE A O 1
ATOM 1166 N N . GLY A 1 164 ? 13.343 4.396 -3.943 1.00 81.94 164 GLY A N 1
ATOM 1167 C CA . GLY A 1 164 ? 14.117 5.625 -4.122 1.00 81.94 164 GLY A CA 1
ATOM 1168 C C . GLY A 1 164 ? 13.582 6.832 -3.343 1.00 81.94 164 GLY A C 1
ATOM 1169 O O . GLY A 1 164 ? 14.348 7.746 -3.043 1.00 81.94 164 GLY A O 1
ATOM 1170 N N . LYS A 1 165 ? 12.295 6.842 -2.971 1.00 78.50 165 LYS A N 1
ATOM 1171 C CA . LYS A 1 165 ? 11.720 7.889 -2.109 1.00 78.50 165 LYS A CA 1
ATOM 1172 C C . LYS A 1 165 ? 12.167 7.767 -0.651 1.00 78.50 165 LYS A C 1
ATOM 1174 O O . LYS A 1 165 ? 12.348 8.792 0.003 1.00 78.50 165 LYS A O 1
ATOM 1179 N N . ASP A 1 166 ? 12.355 6.542 -0.163 1.00 76.81 166 ASP A N 1
ATOM 1180 C CA . ASP A 1 166 ? 12.709 6.268 1.236 1.00 76.81 166 ASP A CA 1
ATOM 1181 C C . ASP A 1 166 ? 14.205 5.986 1.441 1.00 76.81 166 ASP A C 1
ATOM 1183 O O . ASP A 1 166 ? 14.701 6.071 2.562 1.00 76.81 166 ASP A O 1
ATOM 1187 N N . SER A 1 167 ? 14.949 5.733 0.362 1.00 84.38 167 SER A N 1
ATOM 1188 C CA . SER A 1 167 ? 16.400 5.562 0.374 1.00 84.38 167 SER A CA 1
ATOM 1189 C C . SER A 1 167 ? 17.068 6.482 -0.659 1.00 84.38 167 SER A C 1
ATOM 1191 O O . SER A 1 167 ? 17.206 6.122 -1.833 1.00 84.38 167 SER A O 1
ATOM 1193 N N . PRO A 1 168 ? 17.524 7.680 -0.237 1.00 86.06 168 PRO A N 1
ATOM 1194 C CA . PRO A 1 168 ? 18.293 8.585 -1.092 1.00 86.06 168 PRO A CA 1
ATOM 1195 C C . PRO A 1 168 ? 19.585 7.949 -1.617 1.00 86.06 168 PRO A C 1
ATOM 1197 O O . PRO A 1 168 ? 20.003 8.232 -2.736 1.00 86.06 168 PRO A O 1
ATOM 1200 N N . GLU A 1 169 ? 20.195 7.070 -0.820 1.00 87.81 169 GLU A N 1
ATOM 1201 C CA . GLU A 1 169 ? 21.391 6.305 -1.180 1.00 87.81 169 GLU A CA 1
ATOM 1202 C C . GLU A 1 169 ? 21.100 5.346 -2.339 1.00 87.81 169 GLU A C 1
ATOM 1204 O O . GLU A 1 169 ? 21.796 5.381 -3.353 1.00 87.81 169 GLU A O 1
ATOM 1209 N N . PHE A 1 170 ? 20.014 4.568 -2.250 1.00 87.69 170 PHE A N 1
ATOM 1210 C CA . PHE A 1 170 ? 19.557 3.722 -3.354 1.00 87.69 170 PHE A CA 1
ATOM 1211 C C . PHE A 1 170 ? 19.225 4.551 -4.596 1.00 87.69 170 PHE A C 1
ATOM 1213 O O . PHE A 1 170 ? 19.620 4.191 -5.702 1.00 87.69 170 PHE A O 1
ATOM 1220 N N . GLN A 1 171 ? 18.530 5.681 -4.428 1.00 87.75 171 GLN A N 1
ATOM 1221 C CA . GLN A 1 171 ? 18.169 6.563 -5.537 1.00 87.75 171 GLN A CA 1
ATOM 1222 C C . GLN A 1 171 ? 19.403 7.142 -6.245 1.00 87.75 171 GLN A C 1
ATOM 1224 O O . GLN A 1 171 ? 19.395 7.265 -7.474 1.00 87.75 171 GLN A O 1
ATOM 1229 N N . ALA A 1 172 ? 20.449 7.495 -5.494 1.00 88.75 172 ALA A N 1
ATOM 1230 C CA . ALA A 1 172 ? 21.713 7.968 -6.041 1.00 88.75 172 ALA A CA 1
ATOM 1231 C C . ALA A 1 172 ? 22.453 6.850 -6.788 1.00 88.75 172 ALA A C 1
ATOM 1233 O O . ALA A 1 172 ? 22.923 7.076 -7.903 1.00 88.75 172 ALA A O 1
ATOM 1234 N N . GLU A 1 173 ? 22.502 5.644 -6.224 1.00 89.81 173 GLU A N 1
ATOM 1235 C CA . GLU A 1 173 ? 23.158 4.492 -6.846 1.00 89.81 173 GLU A CA 1
ATOM 1236 C C . GLU A 1 173 ? 22.447 4.071 -8.136 1.00 89.81 173 GLU A C 1
ATOM 1238 O O . GLU A 1 173 ? 23.048 4.072 -9.209 1.00 89.81 173 GLU A O 1
ATOM 1243 N N . ILE A 1 174 ? 21.137 3.801 -8.082 1.00 87.69 174 ILE A N 1
ATOM 1244 C CA . ILE A 1 174 ? 20.389 3.326 -9.252 1.00 87.69 174 ILE A CA 1
ATOM 1245 C C . ILE A 1 174 ? 20.435 4.337 -10.402 1.00 87.69 174 ILE A C 1
ATOM 1247 O O . ILE A 1 174 ? 20.512 3.943 -11.562 1.00 87.69 174 ILE A O 1
ATOM 1251 N N . SER A 1 175 ? 20.459 5.641 -10.101 1.00 89.25 175 SER A N 1
ATOM 1252 C CA . SER A 1 175 ? 20.510 6.693 -11.123 1.00 89.25 175 SER A CA 1
ATOM 1253 C C . SER A 1 175 ? 21.768 6.657 -11.992 1.00 89.25 175 SER A C 1
ATOM 1255 O O . SER A 1 175 ? 21.698 7.028 -13.163 1.00 89.25 175 SER A O 1
ATOM 1257 N N . GLN A 1 176 ? 22.890 6.165 -11.458 1.00 90.31 176 GLN A N 1
ATOM 1258 C CA . GLN A 1 176 ? 24.147 6.022 -12.200 1.00 90.31 176 GLN A CA 1
ATOM 1259 C C . GLN A 1 176 ? 24.075 4.882 -13.222 1.00 90.31 176 GLN A C 1
ATOM 1261 O O . GLN A 1 176 ? 24.734 4.922 -14.262 1.00 90.31 176 GLN A O 1
ATOM 1266 N N . HIS A 1 177 ? 23.233 3.886 -12.948 1.00 91.00 177 HIS A N 1
ATOM 1267 C CA . HIS A 1 177 ? 23.119 2.673 -13.748 1.00 91.00 177 HIS A CA 1
ATOM 1268 C C . HIS A 1 177 ? 21.960 2.708 -14.737 1.00 91.00 177 HIS A C 1
ATOM 1270 O O . HIS A 1 177 ? 21.842 1.788 -15.534 1.00 91.00 177 HIS A O 1
ATOM 1276 N N . LEU A 1 178 ? 21.109 3.734 -14.743 1.00 91.44 178 LEU A N 1
ATOM 1277 C CA . LEU A 1 178 ? 19.979 3.809 -15.670 1.00 91.44 178 LEU A CA 1
ATOM 1278 C C . LEU A 1 178 ? 20.395 4.300 -17.061 1.00 91.44 178 LEU A C 1
ATOM 1280 O O . LEU A 1 178 ? 21.068 5.317 -17.234 1.00 91.44 178 LEU A O 1
ATOM 1284 N N . THR A 1 179 ? 19.907 3.611 -18.089 1.00 93.44 179 THR A N 1
ATOM 1285 C CA . THR A 1 179 ? 19.905 4.136 -19.463 1.00 93.44 179 THR A CA 1
ATOM 1286 C C . THR A 1 179 ? 19.003 5.380 -19.551 1.00 93.44 179 THR A C 1
ATOM 1288 O O . THR A 1 179 ? 18.061 5.517 -18.762 1.00 93.44 179 THR A O 1
ATOM 1291 N N . PRO A 1 180 ? 19.153 6.244 -20.575 1.00 93.56 180 PRO A N 1
ATOM 1292 C CA . PRO A 1 180 ? 18.200 7.331 -20.817 1.00 93.56 180 PRO A CA 1
ATOM 1293 C C . PRO A 1 180 ? 16.746 6.852 -20.946 1.00 93.56 180 PRO A C 1
ATOM 1295 O O . PRO A 1 180 ? 15.820 7.573 -20.583 1.00 93.56 180 PRO A O 1
ATOM 1298 N N . SER A 1 181 ? 16.532 5.633 -21.457 1.00 91.75 181 SER A N 1
ATOM 1299 C CA . SER A 1 181 ? 15.196 5.038 -21.529 1.00 91.75 181 SER A CA 1
ATOM 1300 C C . SER A 1 181 ? 14.67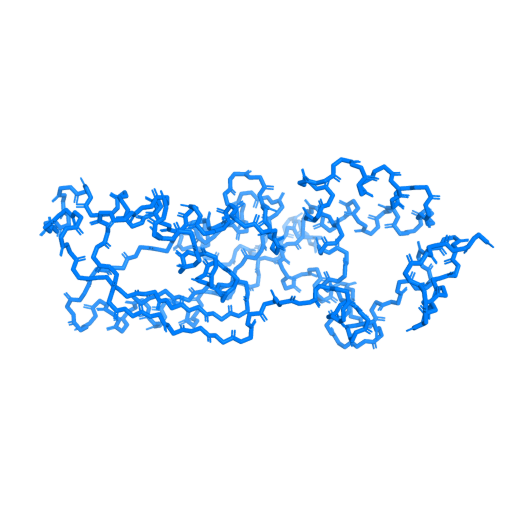8 4.602 -20.162 1.00 91.75 181 SER A C 1
ATOM 1302 O O . SER A 1 181 ? 13.531 4.895 -19.843 1.00 91.75 181 SER A O 1
ATOM 1304 N N . GLY A 1 182 ? 15.515 3.957 -19.345 1.00 90.81 182 GLY A N 1
ATOM 1305 C CA . GLY A 1 182 ? 15.166 3.555 -17.982 1.00 90.81 182 GLY A CA 1
ATOM 1306 C C . GLY A 1 182 ? 14.802 4.753 -17.107 1.00 90.81 182 GLY A C 1
ATOM 1307 O O . GLY A 1 182 ? 13.759 4.744 -16.457 1.00 90.81 182 GLY A O 1
ATOM 1308 N N . SER A 1 183 ? 15.588 5.831 -17.182 1.00 91.12 183 SER A N 1
ATOM 1309 C CA . SER A 1 183 ? 15.302 7.080 -16.466 1.00 91.12 183 SER A CA 1
ATOM 1310 C C . SER A 1 183 ? 13.960 7.694 -16.867 1.00 91.12 183 SER A C 1
ATOM 1312 O O . SER A 1 183 ? 13.222 8.160 -16.001 1.00 91.12 183 SER A O 1
ATOM 1314 N N . ARG A 1 184 ? 13.603 7.664 -18.161 1.00 90.69 184 ARG A N 1
ATOM 1315 C CA . ARG A 1 184 ? 12.279 8.119 -18.617 1.00 90.69 184 ARG A CA 1
ATOM 1316 C C . ARG A 1 184 ? 11.159 7.243 -18.071 1.00 90.69 184 ARG A C 1
ATOM 1318 O O . ARG A 1 184 ? 10.186 7.789 -17.576 1.00 90.69 184 ARG A O 1
ATOM 1325 N N . ILE A 1 185 ? 11.301 5.918 -18.128 1.00 89.25 185 ILE A N 1
ATOM 1326 C CA . ILE A 1 185 ? 10.268 4.990 -17.645 1.00 89.25 185 ILE A CA 1
ATOM 1327 C C . ILE A 1 185 ? 10.024 5.185 -16.146 1.00 89.25 185 ILE A C 1
ATOM 1329 O O . ILE A 1 185 ? 8.876 5.307 -15.736 1.00 89.25 185 ILE A O 1
ATOM 1333 N N . ILE A 1 186 ? 11.080 5.305 -15.338 1.00 87.19 186 ILE A N 1
ATOM 1334 C CA . ILE A 1 186 ? 10.963 5.588 -13.898 1.00 87.19 186 ILE A CA 1
ATOM 1335 C C . ILE A 1 186 ? 10.309 6.954 -13.649 1.00 87.19 186 ILE A C 1
ATOM 1337 O O . ILE A 1 186 ? 9.453 7.082 -12.778 1.00 87.19 186 ILE A O 1
ATOM 1341 N N . ALA A 1 187 ? 10.665 7.981 -14.425 1.00 86.12 187 ALA A N 1
ATOM 1342 C CA . ALA A 1 187 ? 10.028 9.292 -14.314 1.00 86.12 187 ALA A CA 1
ATOM 1343 C C . ALA A 1 187 ? 8.537 9.252 -14.695 1.00 86.12 187 ALA A C 1
ATOM 1345 O O . ALA A 1 187 ? 7.720 9.896 -14.043 1.00 86.12 187 ALA A O 1
ATOM 1346 N N . THR A 1 188 ? 8.169 8.479 -15.717 1.00 83.81 188 THR A N 1
ATOM 1347 C CA . THR A 1 188 ? 6.776 8.269 -16.124 1.00 83.81 188 THR A CA 1
ATOM 1348 C C . THR A 1 188 ? 6.002 7.458 -15.087 1.00 83.81 188 THR A C 1
ATOM 1350 O O . THR A 1 188 ? 4.871 7.815 -14.774 1.00 83.81 188 THR A O 1
ATOM 1353 N N . ALA A 1 189 ? 6.621 6.439 -14.486 1.00 81.62 189 ALA A N 1
ATOM 1354 C CA . ALA A 1 189 ? 5.994 5.605 -13.463 1.00 81.62 189 ALA A CA 1
ATOM 1355 C C . ALA A 1 189 ? 5.562 6.395 -12.219 1.00 81.62 189 ALA A C 1
ATOM 1357 O O . ALA A 1 189 ? 4.629 5.997 -11.531 1.00 81.62 189 ALA A O 1
ATOM 1358 N N . ARG A 1 190 ? 6.175 7.561 -11.975 1.00 78.00 190 ARG A N 1
ATOM 1359 C CA . ARG A 1 190 ? 5.757 8.533 -10.951 1.00 78.00 190 ARG A CA 1
ATOM 1360 C C . ARG A 1 190 ? 4.454 9.275 -11.271 1.00 78.00 190 ARG A C 1
ATOM 1362 O O . ARG A 1 190 ? 4.123 10.203 -10.545 1.00 78.00 190 ARG A O 1
ATOM 1369 N N . ASN A 1 191 ? 3.761 8.953 -12.358 1.00 76.94 191 ASN A N 1
ATOM 1370 C CA . ASN A 1 191 ? 2.554 9.665 -12.766 1.00 76.94 191 ASN A CA 1
ATOM 1371 C C . ASN A 1 191 ? 1.417 8.730 -13.240 1.00 76.94 191 ASN A C 1
ATOM 1373 O O . ASN A 1 191 ? 0.524 9.213 -13.923 1.00 76.94 191 ASN A O 1
ATOM 1377 N N . HIS A 1 192 ? 1.429 7.416 -12.981 1.00 78.06 192 HIS A N 1
ATOM 1378 C CA . HIS A 1 192 ? 0.638 6.424 -13.745 1.00 78.06 192 HIS A CA 1
ATOM 1379 C C . HIS A 1 192 ? 0.017 5.295 -12.899 1.00 78.06 192 HIS A C 1
ATOM 1381 O O . HIS A 1 192 ? 0.652 4.259 -12.861 1.00 78.06 192 HIS A O 1
ATOM 1387 N N . CYS A 1 193 ? -1.167 5.392 -12.271 1.00 77.88 193 CYS A N 1
ATOM 1388 C CA . CYS A 1 193 ? -1.625 4.425 -11.233 1.00 77.88 193 CYS A CA 1
ATOM 1389 C C . CYS A 1 193 ? -1.320 2.915 -11.449 1.00 77.88 193 CYS A C 1
ATOM 1391 O O . CYS A 1 193 ? -1.224 2.460 -12.582 1.00 77.88 193 CYS A O 1
ATOM 1393 N N . ALA A 1 194 ? -1.258 2.105 -10.375 1.00 76.94 194 ALA A N 1
ATOM 1394 C CA . ALA A 1 194 ? -0.698 0.732 -10.349 1.00 76.94 194 ALA A CA 1
ATOM 1395 C C . ALA A 1 194 ? -0.875 -0.077 -11.635 1.00 76.94 194 ALA A C 1
ATOM 1397 O O . ALA A 1 194 ? 0.068 -0.553 -12.271 1.00 76.94 194 ALA A O 1
ATOM 1398 N N . ALA A 1 195 ? -2.143 -0.230 -12.004 1.00 77.50 195 ALA A N 1
ATOM 1399 C CA . ALA A 1 195 ? -2.584 -1.019 -13.127 1.00 77.50 195 ALA A CA 1
ATOM 1400 C C . ALA A 1 195 ? -2.134 -0.404 -14.455 1.00 77.50 195 ALA A C 1
ATOM 1402 O O . ALA A 1 195 ? -1.719 -1.137 -15.346 1.00 77.50 195 ALA A O 1
ATOM 1403 N N . GLN A 1 196 ? -2.130 0.922 -14.588 1.00 79.31 196 GLN A N 1
ATOM 1404 C CA . GLN A 1 196 ? -1.526 1.597 -15.729 1.00 79.31 196 GLN A CA 1
ATOM 1405 C C . GLN A 1 196 ? -0.029 1.316 -15.836 1.00 79.31 196 GLN A C 1
ATOM 1407 O O . GLN A 1 196 ? 0.433 1.023 -16.938 1.00 79.31 196 GLN A O 1
ATOM 1412 N N . ASN A 1 197 ? 0.734 1.387 -14.745 1.00 80.56 197 ASN A N 1
ATOM 1413 C CA . ASN A 1 197 ? 2.159 1.067 -14.792 1.00 80.56 197 ASN A CA 1
ATOM 1414 C C . ASN A 1 197 ? 2.410 -0.391 -15.195 1.00 80.56 197 ASN A C 1
ATOM 1416 O O . ASN A 1 197 ? 3.265 -0.640 -16.048 1.00 80.56 197 ASN A O 1
ATOM 1420 N N . VAL A 1 198 ? 1.624 -1.336 -14.668 1.00 82.69 198 VAL A N 1
ATOM 1421 C CA . VAL A 1 198 ? 1.671 -2.748 -15.084 1.00 82.69 198 VAL A CA 1
ATOM 1422 C C . VAL A 1 198 ? 1.351 -2.890 -16.573 1.00 82.69 198 VAL A C 1
ATOM 1424 O O . VAL A 1 198 ? 2.137 -3.480 -17.308 1.00 82.69 198 VAL A O 1
ATOM 1427 N N . LEU A 1 199 ? 0.247 -2.304 -17.043 1.00 83.69 199 LEU A N 1
ATOM 1428 C CA . LEU A 1 199 ? -0.197 -2.391 -18.439 1.00 83.69 199 LEU A CA 1
ATOM 1429 C C . LEU A 1 199 ? 0.756 -1.692 -19.421 1.00 83.69 199 LEU A C 1
ATOM 1431 O O . LEU A 1 199 ? 0.938 -2.163 -20.541 1.00 83.69 199 LEU A O 1
ATOM 1435 N N . SER A 1 200 ? 1.379 -0.586 -19.013 1.00 84.31 200 SER A N 1
ATOM 1436 C CA . SER A 1 200 ? 2.303 0.187 -19.858 1.00 84.31 200 SER A CA 1
ATOM 1437 C C . SER A 1 200 ? 3.684 -0.459 -19.969 1.00 84.31 200 SER A C 1
ATOM 1439 O O . SER A 1 200 ? 4.453 -0.108 -20.858 1.00 84.31 200 SER A O 1
ATOM 1441 N N . ASN A 1 201 ? 4.003 -1.390 -19.066 1.00 86.81 201 ASN A N 1
ATOM 1442 C CA . ASN A 1 201 ? 5.318 -2.013 -18.945 1.00 86.81 201 ASN A CA 1
ATOM 1443 C C . ASN A 1 201 ? 5.209 -3.548 -18.834 1.00 86.81 201 ASN A C 1
ATOM 1445 O O . ASN A 1 201 ? 5.996 -4.194 -18.139 1.00 86.81 201 ASN A O 1
ATOM 1449 N N . VAL A 1 202 ? 4.225 -4.159 -19.500 1.00 87.75 202 VAL A N 1
ATOM 1450 C CA . VAL A 1 202 ? 4.111 -5.626 -19.574 1.00 87.75 202 VAL A CA 1
ATOM 1451 C C . VAL A 1 202 ? 5.399 -6.199 -20.173 1.00 87.75 202 VAL A C 1
ATOM 1453 O O . VAL A 1 202 ? 5.932 -5.657 -21.140 1.00 87.75 202 VAL A O 1
ATOM 1456 N N . TRP A 1 203 ? 5.908 -7.289 -19.589 1.00 86.81 203 TRP A N 1
ATOM 1457 C CA . TRP A 1 203 ? 7.179 -7.915 -19.979 1.00 86.81 203 TRP A CA 1
ATOM 1458 C C . TRP A 1 203 ? 8.407 -7.006 -19.856 1.00 86.81 203 TRP A C 1
ATOM 1460 O O . TRP A 1 203 ? 9.407 -7.248 -20.533 1.00 86.81 203 TRP A O 1
ATOM 1470 N N . PHE A 1 204 ? 8.354 -5.985 -18.991 1.00 90.25 204 PHE A N 1
ATOM 1471 C CA . PHE A 1 204 ? 9.508 -5.137 -18.696 1.00 90.25 204 PHE A CA 1
ATOM 1472 C C . PHE A 1 204 ? 10.759 -5.982 -18.446 1.00 90.25 204 PHE A C 1
ATOM 1474 O O . PHE A 1 204 ? 10.733 -6.926 -17.651 1.00 90.25 204 PHE A O 1
ATOM 1481 N N . ASP A 1 205 ? 11.848 -5.621 -19.118 1.00 91.00 205 ASP A N 1
ATOM 1482 C CA . ASP A 1 205 ? 13.148 -6.248 -18.932 1.00 91.00 205 ASP A CA 1
ATOM 1483 C C . ASP A 1 205 ? 14.131 -5.211 -18.401 1.00 91.00 205 ASP A C 1
ATOM 1485 O O . ASP A 1 205 ? 14.623 -4.368 -19.159 1.00 91.00 205 ASP A O 1
ATOM 1489 N N . TYR A 1 206 ? 14.442 -5.265 -17.103 1.00 87.00 206 TYR A N 1
ATOM 1490 C CA . TYR A 1 206 ? 15.354 -4.296 -16.493 1.00 87.00 206 TYR A CA 1
ATOM 1491 C C . TYR A 1 206 ? 16.737 -4.309 -17.160 1.00 87.00 206 TYR A C 1
ATOM 1493 O O . TYR A 1 206 ? 17.426 -3.291 -17.156 1.00 87.00 206 TYR A O 1
ATOM 1501 N N . ARG A 1 207 ? 17.137 -5.421 -17.796 1.00 87.62 207 ARG A N 1
ATOM 1502 C CA . ARG A 1 207 ? 18.440 -5.552 -18.469 1.00 87.62 207 ARG A CA 1
ATOM 1503 C C . ARG A 1 207 ? 18.564 -4.630 -19.679 1.00 87.62 207 ARG A C 1
ATOM 1505 O O . ARG A 1 207 ? 19.662 -4.194 -19.992 1.00 87.62 207 ARG A O 1
ATOM 1512 N N . ASN A 1 208 ? 17.447 -4.278 -20.318 1.00 90.06 208 ASN A N 1
ATOM 1513 C CA . ASN A 1 208 ? 17.424 -3.329 -21.436 1.00 90.06 208 ASN A CA 1
ATOM 1514 C C . ASN A 1 208 ? 17.444 -1.865 -20.971 1.00 90.06 208 ASN A C 1
ATOM 1516 O O . ASN A 1 208 ? 17.526 -0.945 -21.788 1.00 90.06 208 ASN A O 1
ATOM 1520 N N . HIS A 1 209 ? 17.322 -1.636 -19.663 1.00 89.56 209 HIS A N 1
ATOM 1521 C CA . HIS A 1 209 ? 17.150 -0.313 -19.076 1.00 89.56 209 HIS A CA 1
ATOM 1522 C C . HIS A 1 209 ? 18.266 0.081 -18.112 1.00 89.56 209 HIS A C 1
ATOM 1524 O O . HIS A 1 209 ? 18.303 1.245 -17.700 1.00 89.56 209 HIS A O 1
ATOM 1530 N N . LEU A 1 210 ? 19.200 -0.830 -17.844 1.00 87.31 210 LEU A N 1
ATOM 1531 C CA . LEU A 1 210 ? 20.416 -0.595 -17.079 1.00 87.31 210 LEU A CA 1
ATOM 1532 C C . LEU A 1 210 ? 21.646 -0.567 -18.002 1.00 87.31 210 LEU A C 1
ATOM 1534 O O . LEU A 1 210 ? 21.737 -1.331 -18.956 1.00 87.31 210 LEU A O 1
ATOM 1538 N N . ASN A 1 211 ? 22.598 0.317 -17.708 1.00 85.00 211 ASN A N 1
ATOM 1539 C CA . ASN A 1 211 ? 23.895 0.430 -18.384 1.00 85.00 211 ASN A CA 1
ATOM 1540 C C . ASN A 1 211 ? 24.912 -0.605 -17.871 1.00 85.00 211 ASN A C 1
ATOM 1542 O O . ASN A 1 211 ? 26.026 -0.673 -18.385 1.00 85.00 211 ASN A O 1
ATOM 1546 N N . THR A 1 212 ? 24.546 -1.387 -16.852 1.00 75.69 212 THR A N 1
ATOM 1547 C CA . THR A 1 212 ? 25.377 -2.432 -16.251 1.00 75.69 212 THR A CA 1
ATOM 1548 C C . THR A 1 212 ? 24.639 -3.768 -16.231 1.00 75.69 212 THR A C 1
ATOM 1550 O O . THR A 1 212 ? 23.409 -3.817 -16.144 1.00 75.69 212 THR A O 1
ATOM 1553 N N . SER A 1 213 ? 25.394 -4.863 -16.306 1.00 61.66 213 SER A N 1
ATOM 1554 C CA . SER A 1 213 ? 24.850 -6.208 -16.121 1.00 61.66 213 SER A CA 1
ATOM 1555 C C . SER A 1 213 ? 24.793 -6.519 -14.629 1.00 61.66 213 SER A C 1
ATOM 1557 O O . SER A 1 213 ? 25.825 -6.562 -13.970 1.00 61.66 213 SER A O 1
ATOM 1559 N N . ILE A 1 214 ? 23.600 -6.775 -14.087 1.00 57.84 214 ILE A N 1
ATOM 1560 C CA . ILE A 1 214 ? 23.472 -7.268 -12.710 1.00 57.84 214 ILE A CA 1
ATOM 1561 C C . ILE A 1 214 ? 23.922 -8.736 -12.691 1.00 57.84 214 ILE A C 1
ATOM 1563 O O . ILE A 1 214 ? 23.139 -9.634 -13.007 1.00 57.84 214 ILE A O 1
ATOM 1567 N N . VAL A 1 215 ? 25.184 -8.988 -12.341 1.00 48.84 215 VAL A N 1
ATOM 1568 C CA . VAL A 1 215 ? 25.679 -10.334 -12.023 1.00 48.84 215 VAL A CA 1
ATOM 1569 C C . VAL A 1 215 ? 25.496 -10.546 -10.524 1.00 48.84 215 VAL A C 1
ATOM 1571 O O . VAL A 1 215 ? 26.207 -9.957 -9.715 1.00 48.84 215 VAL A O 1
ATOM 1574 N N . VAL A 1 216 ? 24.513 -11.361 -10.142 1.00 44.88 216 VAL A N 1
ATOM 1575 C CA . VAL A 1 216 ? 24.324 -11.753 -8.740 1.00 44.88 216 VAL A CA 1
ATOM 1576 C C . VAL A 1 216 ? 25.159 -12.997 -8.478 1.00 44.88 216 VAL A C 1
ATOM 1578 O O . VAL A 1 216 ? 24.788 -14.096 -8.888 1.00 44.88 216 VAL A O 1
ATOM 1581 N N . ASP A 1 217 ? 26.291 -12.825 -7.804 1.00 36.22 217 ASP A N 1
ATOM 1582 C CA . ASP A 1 217 ? 27.046 -13.941 -7.250 1.00 36.22 217 ASP A CA 1
ATOM 1583 C C . ASP A 1 217 ? 26.309 -14.480 -6.014 1.00 36.22 217 ASP A C 1
ATOM 1585 O O . ASP A 1 217 ? 26.275 -13.857 -4.954 1.00 36.22 217 ASP A O 1
ATOM 1589 N N . THR A 1 218 ? 25.713 -15.665 -6.140 1.00 43.44 218 THR A N 1
ATOM 1590 C CA . THR A 1 218 ? 25.016 -16.356 -5.043 1.00 43.44 218 THR A CA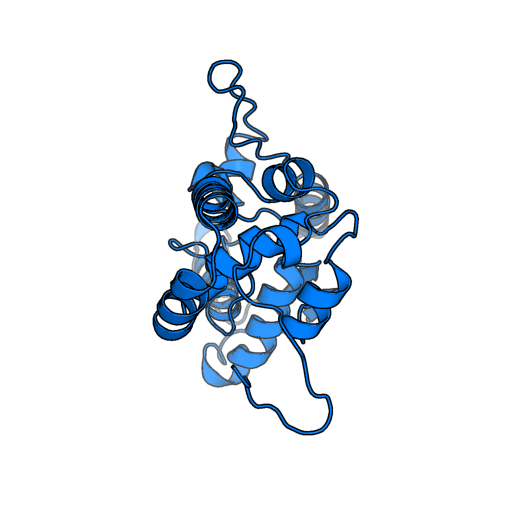 1
ATOM 1591 C C . THR A 1 218 ? 25.941 -16.785 -3.898 1.00 43.44 218 THR A C 1
ATOM 1593 O O . THR A 1 218 ? 25.459 -17.319 -2.902 1.00 43.44 218 THR A O 1
ATOM 1596 N N . SER A 1 219 ? 27.258 -16.590 -4.022 1.00 35.69 219 SER A N 1
ATOM 1597 C CA . SER A 1 219 ? 28.246 -16.936 -2.997 1.00 35.69 219 SER A CA 1
ATOM 1598 C C . SER A 1 219 ? 28.837 -15.731 -2.256 1.00 35.69 219 SER A C 1
ATOM 1600 O O . SER A 1 219 ? 29.411 -15.905 -1.179 1.00 35.69 219 SER A O 1
ATOM 1602 N N . SER A 1 220 ? 28.640 -14.505 -2.749 1.00 36.81 220 SER A N 1
ATOM 1603 C CA . SER A 1 220 ? 29.060 -13.296 -2.045 1.00 36.81 220 SER A CA 1
ATOM 1604 C C . SER A 1 220 ? 28.204 -12.090 -2.449 1.00 36.81 220 SER A C 1
ATOM 1606 O O . SER A 1 220 ? 28.224 -11.641 -3.588 1.00 36.81 220 SER A O 1
ATOM 1608 N N . LEU A 1 221 ? 27.437 -11.543 -1.498 1.00 39.78 221 LEU A N 1
ATOM 1609 C CA . LEU A 1 221 ? 26.692 -10.286 -1.647 1.00 39.78 221 LEU A CA 1
ATOM 1610 C C . LEU A 1 221 ? 27.668 -9.108 -1.822 1.00 39.78 221 LEU A C 1
ATOM 1612 O O . LEU A 1 221 ? 27.936 -8.356 -0.883 1.00 39.78 221 LEU A O 1
ATOM 1616 N N . ARG A 1 222 ? 28.247 -8.961 -3.013 1.00 30.22 222 ARG A N 1
ATOM 1617 C CA . ARG A 1 222 ? 28.989 -7.774 -3.439 1.00 30.22 222 ARG A CA 1
ATOM 1618 C C . ARG A 1 222 ? 28.671 -7.462 -4.894 1.00 30.22 222 ARG A C 1
ATOM 1620 O O . ARG A 1 222 ? 28.819 -8.311 -5.767 1.00 30.22 222 ARG A O 1
ATOM 1627 N N . LEU A 1 223 ? 28.308 -6.205 -5.139 1.00 33.81 223 LEU A N 1
ATOM 1628 C CA . LEU A 1 223 ? 28.344 -5.607 -6.469 1.00 33.81 223 LEU A CA 1
ATOM 1629 C C . LEU A 1 223 ? 29.806 -5.621 -6.929 1.00 33.81 223 LEU A C 1
ATOM 1631 O O . LEU A 1 223 ? 30.657 -4.977 -6.314 1.00 33.81 223 LEU A O 1
ATOM 1635 N N . THR A 1 224 ? 30.115 -6.398 -7.962 1.00 35.06 224 THR A N 1
ATOM 1636 C CA . THR A 1 224 ? 31.408 -6.318 -8.649 1.00 35.06 224 THR A CA 1
ATOM 1637 C C . THR A 1 224 ? 31.195 -5.616 -9.986 1.00 35.06 224 THR A C 1
ATOM 1639 O O . THR A 1 224 ? 30.216 -5.893 -10.677 1.00 35.06 224 THR A O 1
ATOM 1642 N N . GLN A 1 225 ? 32.054 -4.621 -10.246 1.00 38.69 225 GLN A N 1
ATOM 1643 C CA . GLN A 1 225 ? 32.057 -3.777 -11.447 1.00 38.69 225 GLN A CA 1
ATOM 1644 C C . GLN A 1 225 ? 32.423 -4.569 -12.700 1.00 38.69 225 GLN A C 1
ATOM 1646 O O . GLN A 1 225 ? 33.266 -5.489 -12.578 1.00 38.69 225 GLN A O 1
#

Sequence (225 aa):
MWFETNTESTRICAPTYSLVHGAPIDPASPAGPLTFAVPAAEVMLAAAGLRDGGSVALPDHGSLNDRFLTPHPPGYAALDGIRAVTSFEPVGLDGAATTTALSGYSGGAVASSWAVEEHPTYAPELNIRGATFGAPESDVEASLKSANTALLGGLIPITITSIGKDSPEFQAEISQHLTPSGSRIIATARNHCAAQNVLSNVWFDYRNHLNTSIVVDTSSLRLTQ